Protein AF-A0A4D9DP56-F1 (afdb_monomer)

Radius of gyration: 24.92 Å; Cα contacts (8 Å, |Δi|>4): 202; chains: 1; bounding box: 70×42×60 Å

Mean predicted aligned error: 13.76 Å

Structure (mmCIF, N/CA/C/O backbone):
data_AF-A0A4D9DP56-F1
#
_entry.id   AF-A0A4D9DP56-F1
#
loop_
_atom_site.group_PDB
_atom_site.id
_atom_site.type_symbol
_atom_site.label_atom_id
_atom_site.label_alt_id
_atom_site.label_comp_id
_atom_site.label_asym_id
_atom_site.label_entity_id
_atom_site.label_seq_id
_atom_site.pdbx_PDB_ins_code
_atom_site.Cartn_x
_atom_site.Cartn_y
_atom_site.Cartn_z
_atom_site.occupancy
_atom_site.B_iso_or_equiv
_atom_site.auth_seq_id
_atom_site.auth_comp_id
_atom_site.auth_asym_id
_atom_site.auth_atom_id
_atom_site.pdbx_PDB_model_num
ATOM 1 N N . MET A 1 1 ? -7.444 -17.600 -27.045 1.00 32.16 1 MET A N 1
ATOM 2 C CA . MET A 1 1 ? -5.973 -17.466 -27.090 1.00 32.16 1 MET A CA 1
ATOM 3 C C . MET A 1 1 ? -5.446 -17.869 -25.724 1.00 32.16 1 MET A C 1
ATOM 5 O O . MET A 1 1 ? -5.922 -17.318 -24.741 1.00 32.16 1 MET A O 1
ATOM 9 N N . ARG A 1 2 ? -4.600 -18.904 -25.646 1.00 26.58 2 ARG A N 1
ATOM 10 C CA . ARG A 1 2 ? -3.970 -19.336 -24.387 1.00 26.58 2 ARG A CA 1
ATOM 11 C C . ARG A 1 2 ? -2.823 -18.377 -24.080 1.00 26.58 2 ARG A C 1
ATOM 13 O O . ARG A 1 2 ? -2.014 -18.124 -24.963 1.00 26.58 2 ARG A O 1
ATOM 20 N N . CYS A 1 3 ? -2.784 -17.844 -22.864 1.00 29.95 3 CYS A N 1
ATOM 21 C CA . CYS A 1 3 ? -1.573 -17.244 -22.319 1.00 29.95 3 CYS A CA 1
ATOM 22 C C . CYS A 1 3 ? -0.578 -18.374 -22.064 1.00 29.95 3 CYS A C 1
ATOM 24 O O . CYS A 1 3 ? -0.799 -19.188 -21.167 1.00 29.95 3 CYS A O 1
ATOM 26 N N . ASP A 1 4 ? 0.480 -18.432 -22.865 1.00 33.50 4 ASP A N 1
ATOM 27 C CA . ASP A 1 4 ? 1.635 -19.261 -22.553 1.00 33.50 4 ASP A CA 1
ATOM 28 C C . ASP A 1 4 ? 2.347 -18.676 -21.330 1.00 33.50 4 ASP A C 1
ATOM 30 O O . ASP A 1 4 ? 2.541 -17.465 -21.203 1.00 33.50 4 ASP A O 1
ATOM 34 N N . GLN A 1 5 ? 2.680 -19.559 -20.394 1.00 39.75 5 GLN A N 1
ATOM 35 C CA . GLN A 1 5 ? 3.428 -19.252 -19.186 1.00 39.75 5 GLN A CA 1
ATOM 36 C C . GLN A 1 5 ? 4.830 -18.773 -19.585 1.00 39.75 5 GLN A C 1
ATOM 38 O O . GLN A 1 5 ? 5.661 -19.568 -20.017 1.00 39.75 5 GLN A O 1
ATOM 43 N N . THR A 1 6 ? 5.118 -17.479 -19.450 1.00 35.34 6 THR A N 1
ATOM 44 C CA . THR A 1 6 ? 6.485 -16.966 -19.588 1.00 35.34 6 THR A CA 1
ATOM 45 C C . THR A 1 6 ? 7.279 -17.340 -18.341 1.00 35.34 6 THR A C 1
ATOM 47 O O . THR A 1 6 ? 7.288 -16.607 -17.353 1.00 35.34 6 THR A O 1
ATOM 50 N N . SER A 1 7 ? 7.912 -18.511 -18.378 1.00 38.69 7 SER A N 1
ATOM 51 C CA . SER A 1 7 ? 8.983 -18.869 -17.448 1.00 38.69 7 SER A CA 1
ATOM 52 C C . SER A 1 7 ? 10.196 -17.969 -17.716 1.00 38.69 7 SER A C 1
ATOM 54 O O . SER A 1 7 ? 10.466 -17.625 -18.869 1.00 38.69 7 SER A O 1
ATOM 56 N N . ALA A 1 8 ? 10.909 -17.545 -16.670 1.00 39.25 8 ALA A N 1
ATOM 57 C CA . ALA A 1 8 ? 12.122 -16.743 -16.827 1.00 39.25 8 ALA A CA 1
ATOM 58 C C . ALA A 1 8 ? 13.164 -17.540 -17.627 1.00 39.25 8 ALA A C 1
ATOM 60 O O . ALA A 1 8 ? 13.470 -18.677 -17.267 1.00 39.25 8 ALA A O 1
ATOM 61 N N . LYS A 1 9 ? 13.680 -16.960 -18.719 1.00 55.88 9 LYS A N 1
ATOM 62 C CA . LYS A 1 9 ? 14.587 -17.676 -19.621 1.00 55.88 9 LYS A CA 1
ATOM 63 C C . LYS A 1 9 ? 15.935 -17.951 -18.960 1.00 55.88 9 LYS A C 1
ATOM 65 O O . LYS A 1 9 ? 16.529 -17.069 -18.340 1.00 55.88 9 LYS A O 1
ATOM 70 N N . THR A 1 10 ? 16.422 -19.176 -19.110 1.00 57.47 10 THR A N 1
ATOM 71 C CA . THR A 1 10 ? 17.675 -19.651 -18.506 1.00 57.47 10 THR A CA 1
ATOM 72 C C . THR A 1 10 ? 18.850 -19.449 -19.468 1.00 57.47 10 THR A C 1
ATOM 74 O O . THR A 1 10 ? 18.667 -19.445 -20.680 1.00 57.47 10 THR A O 1
ATOM 77 N N . ALA A 1 11 ? 20.092 -19.371 -18.972 1.00 55.12 11 ALA A N 1
ATOM 78 C CA . ALA A 1 11 ? 21.274 -19.170 -19.826 1.00 55.12 11 ALA A CA 1
ATOM 79 C C . ALA A 1 11 ? 21.480 -20.222 -20.930 1.00 55.12 11 ALA A C 1
ATOM 81 O O . ALA A 1 11 ? 22.086 -19.924 -21.956 1.00 55.12 11 ALA A O 1
ATOM 82 N N . ALA A 1 12 ? 20.931 -21.423 -20.748 1.00 59.59 12 ALA A N 1
ATOM 83 C CA . ALA A 1 12 ? 20.922 -22.474 -21.759 1.00 59.59 12 ALA A CA 1
ATOM 84 C C . ALA A 1 12 ? 19.971 -22.188 -22.941 1.00 59.59 12 ALA A C 1
ATOM 86 O O . ALA A 1 12 ? 20.196 -22.681 -24.043 1.00 59.59 12 ALA A O 1
ATOM 87 N N . GLU A 1 13 ? 18.924 -21.388 -22.736 1.00 59.66 13 GLU A N 1
ATOM 88 C CA . GLU A 1 13 ? 17.901 -21.085 -23.746 1.00 59.66 13 GLU A CA 1
ATOM 89 C C . GLU A 1 13 ? 18.338 -19.948 -24.683 1.00 59.66 13 GLU A C 1
ATOM 91 O O . GLU A 1 13 ? 17.916 -19.898 -25.836 1.00 59.66 13 GLU A O 1
ATOM 96 N N . ASP A 1 14 ? 19.262 -19.092 -24.236 1.00 57.81 14 ASP A N 1
ATOM 97 C CA . ASP A 1 14 ? 19.808 -17.986 -25.036 1.00 57.81 14 ASP A CA 1
ATOM 98 C C . ASP A 1 14 ? 20.952 -18.411 -25.971 1.00 57.81 14 ASP A C 1
ATOM 100 O O . ASP A 1 14 ? 21.372 -17.637 -26.830 1.00 57.81 14 ASP A O 1
ATOM 104 N N . ALA A 1 15 ? 21.414 -19.665 -25.884 1.00 61.16 15 ALA A N 1
ATOM 105 C CA . ALA A 1 15 ? 22.421 -20.233 -26.788 1.00 61.16 15 ALA A CA 1
ATOM 106 C C . ALA A 1 15 ? 21.980 -20.232 -28.268 1.00 61.16 15 ALA A C 1
ATOM 108 O O . ALA A 1 15 ? 22.813 -20.296 -29.169 1.00 61.16 15 ALA A O 1
ATOM 109 N N . GLN A 1 16 ? 20.671 -20.143 -28.520 1.00 63.97 16 GLN A N 1
ATOM 110 C CA . GLN A 1 16 ? 20.072 -20.109 -29.859 1.00 63.97 16 GLN A CA 1
ATOM 111 C C . GLN A 1 16 ? 20.055 -18.692 -30.468 1.00 63.97 16 GLN A C 1
ATOM 113 O O . GLN A 1 16 ? 19.762 -18.535 -31.653 1.00 63.97 16 GLN A O 1
ATOM 118 N N . HIS A 1 17 ? 20.393 -17.659 -29.685 1.00 70.50 17 HIS A N 1
ATOM 119 C CA . HIS A 1 17 ? 20.369 -16.256 -30.094 1.00 70.50 17 HIS A CA 1
ATOM 120 C C . HIS A 1 17 ? 21.721 -15.574 -29.802 1.00 70.50 17 HIS A C 1
ATOM 122 O O . HIS A 1 17 ? 21.940 -15.083 -28.694 1.00 70.50 17 HIS A O 1
ATOM 128 N N . PRO A 1 18 ? 22.623 -15.479 -30.800 1.00 75.88 18 PRO A N 1
ATOM 129 C CA . PRO A 1 18 ? 23.986 -14.966 -30.617 1.00 75.88 18 PRO A CA 1
ATOM 130 C C . PRO A 1 18 ? 24.060 -13.559 -30.007 1.00 75.88 18 PRO A C 1
ATOM 132 O O . PRO A 1 18 ? 24.936 -13.293 -29.189 1.00 75.88 18 PRO A O 1
ATOM 135 N N . LEU A 1 19 ? 23.110 -12.682 -30.355 1.00 75.62 19 LEU A N 1
ATOM 136 C CA . LEU A 1 19 ? 23.022 -11.322 -29.811 1.00 75.62 19 LEU A CA 1
ATOM 137 C C . LEU A 1 19 ? 22.693 -11.310 -28.310 1.00 75.62 19 LEU A C 1
ATOM 139 O O . LEU A 1 19 ? 23.291 -10.540 -27.567 1.00 75.62 19 LEU A O 1
ATOM 143 N N . LEU A 1 20 ? 21.798 -12.192 -27.846 1.00 71.88 20 LEU A N 1
ATOM 144 C CA . LEU A 1 20 ? 21.437 -12.288 -26.424 1.00 71.88 20 LEU A CA 1
ATOM 145 C C . LEU A 1 20 ? 22.592 -12.853 -25.591 1.00 71.88 20 LEU A C 1
ATOM 147 O O . LEU A 1 20 ? 22.819 -12.419 -24.461 1.00 71.88 20 LEU A O 1
ATOM 151 N N . LEU A 1 21 ? 23.345 -13.799 -26.159 1.00 75.69 21 LEU A N 1
ATOM 152 C CA . LEU A 1 21 ? 24.534 -14.348 -25.518 1.00 75.69 21 LEU A CA 1
ATOM 153 C C . LEU A 1 21 ? 25.626 -13.281 -25.370 1.00 75.69 21 LEU A C 1
ATOM 155 O O . LEU A 1 21 ? 26.197 -13.152 -24.288 1.00 75.69 21 LEU A O 1
ATOM 159 N N . GLN A 1 22 ? 25.880 -12.505 -26.428 1.00 78.44 22 GLN A N 1
ATOM 160 C CA . GLN A 1 22 ? 26.847 -11.408 -26.401 1.00 78.44 22 GLN A CA 1
ATOM 161 C C . GLN A 1 22 ? 26.432 -10.328 -25.393 1.00 78.44 22 GLN A C 1
ATOM 163 O O . GLN A 1 22 ? 27.226 -9.980 -24.523 1.00 78.44 22 GLN A O 1
ATOM 168 N N . HIS A 1 23 ? 25.176 -9.877 -25.440 1.00 76.31 23 HIS A N 1
ATOM 169 C CA . HIS A 1 23 ? 24.640 -8.904 -24.489 1.00 76.31 23 HIS A CA 1
ATOM 170 C C . HIS A 1 23 ? 24.808 -9.375 -23.038 1.00 76.31 23 HIS A C 1
ATOM 172 O O . HIS A 1 23 ? 25.292 -8.631 -22.190 1.00 76.31 23 HIS A O 1
ATOM 178 N N . ARG A 1 24 ? 24.486 -10.642 -22.735 1.00 75.88 24 ARG A N 1
ATOM 179 C CA . ARG A 1 24 ? 24.665 -11.184 -21.381 1.00 75.88 24 ARG A CA 1
ATOM 180 C C . ARG A 1 24 ? 26.136 -11.279 -20.974 1.00 75.88 24 ARG A C 1
ATOM 182 O O . ARG A 1 24 ? 26.451 -11.067 -19.807 1.00 75.88 24 ARG A O 1
ATOM 189 N N . GLN A 1 25 ? 27.041 -11.623 -21.890 1.00 80.88 25 GLN A N 1
ATOM 190 C CA . GLN A 1 25 ? 28.478 -11.641 -21.592 1.00 80.88 25 GLN A CA 1
ATOM 191 C C . GLN A 1 25 ? 28.990 -10.238 -21.256 1.00 80.88 25 GLN A C 1
ATOM 193 O O . GLN A 1 25 ? 29.742 -10.081 -20.294 1.00 80.88 25 GLN A O 1
ATOM 198 N N . GLU A 1 26 ? 28.548 -9.229 -22.005 1.00 81.50 26 GLU A N 1
ATOM 199 C CA . GLU A 1 26 ? 28.857 -7.822 -21.752 1.00 81.50 26 GLU A CA 1
ATOM 200 C C . GLU A 1 26 ? 28.258 -7.348 -20.417 1.00 81.50 26 GLU A C 1
ATOM 202 O O . GLU A 1 26 ? 28.975 -6.765 -19.608 1.00 81.50 26 GLU A O 1
ATOM 207 N N . GLU A 1 27 ? 27.002 -7.691 -20.120 1.00 77.75 27 GLU A N 1
ATOM 208 C CA . GLU A 1 27 ? 26.322 -7.389 -18.851 1.00 77.75 27 GLU A CA 1
ATOM 209 C C . GLU A 1 27 ? 27.028 -8.037 -17.647 1.00 77.75 27 GLU A C 1
ATOM 211 O O . GLU A 1 27 ? 27.269 -7.386 -16.630 1.00 77.75 27 GLU A O 1
ATOM 216 N N . VAL A 1 28 ? 27.394 -9.321 -17.748 1.00 79.31 28 VAL A N 1
ATOM 217 C CA . VAL A 1 28 ? 28.118 -10.043 -16.688 1.00 79.31 28 VAL A CA 1
ATOM 218 C C . VAL A 1 28 ? 29.495 -9.433 -16.473 1.00 79.31 28 VAL A C 1
ATOM 220 O O . VAL A 1 28 ? 29.899 -9.250 -15.325 1.00 79.31 28 VAL A O 1
ATOM 223 N N . LYS A 1 29 ? 30.205 -9.087 -17.550 1.00 81.38 29 LYS A N 1
ATOM 224 C CA . LYS A 1 29 ? 31.514 -8.441 -17.459 1.00 81.38 29 LYS A CA 1
ATOM 225 C C . LYS A 1 29 ? 31.404 -7.057 -16.815 1.00 81.38 29 LYS A C 1
ATOM 227 O O . LYS A 1 29 ? 32.134 -6.780 -15.869 1.00 81.38 29 LYS A O 1
ATOM 232 N N . ALA A 1 30 ? 30.445 -6.239 -17.245 1.00 78.31 30 ALA A N 1
ATOM 233 C CA . ALA A 1 30 ? 30.177 -4.931 -16.654 1.00 78.31 30 ALA A CA 1
ATOM 234 C C . ALA A 1 30 ? 29.830 -5.044 -15.158 1.00 78.31 30 ALA A C 1
ATOM 236 O O . ALA A 1 30 ? 30.365 -4.297 -14.341 1.00 78.31 30 ALA A O 1
ATOM 237 N N . ARG A 1 31 ? 29.014 -6.034 -14.764 1.00 72.06 31 ARG A N 1
ATOM 238 C CA . ARG A 1 31 ? 28.715 -6.315 -13.348 1.00 72.06 31 ARG A CA 1
ATOM 239 C C . ARG A 1 31 ? 29.942 -6.773 -12.565 1.00 72.06 31 ARG A C 1
ATOM 241 O O . ARG A 1 31 ? 30.108 -6.360 -11.427 1.00 72.06 31 ARG A O 1
ATOM 248 N N . GLN A 1 32 ? 30.808 -7.604 -13.136 1.00 72.81 32 GLN A N 1
ATOM 249 C CA . GLN A 1 32 ? 32.050 -8.024 -12.473 1.00 72.81 32 GLN A CA 1
ATOM 250 C C . GLN A 1 32 ? 33.030 -6.858 -12.283 1.00 72.81 32 GLN A C 1
ATOM 252 O O . GLN A 1 32 ? 33.753 -6.818 -11.289 1.00 72.81 32 GLN A O 1
ATOM 257 N N . GLU A 1 33 ? 33.047 -5.905 -13.215 1.00 75.00 33 GLU A N 1
ATOM 258 C CA . GLU A 1 33 ? 33.865 -4.695 -13.123 1.00 75.00 33 GLU A CA 1
ATOM 259 C C . GLU A 1 33 ? 33.310 -3.687 -12.106 1.00 75.00 33 GLU A C 1
ATOM 261 O O . G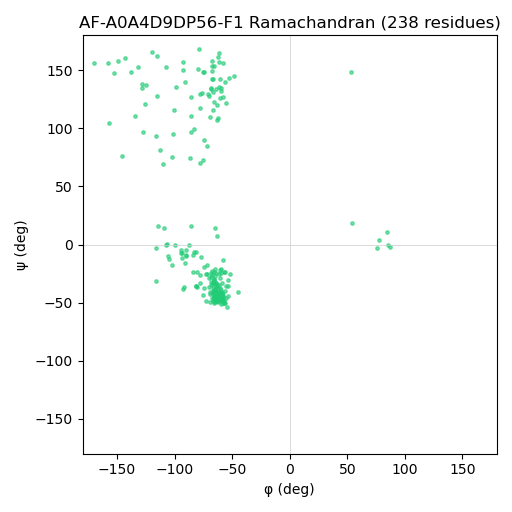LU A 1 33 ? 34.103 -3.064 -11.393 1.00 75.00 33 GLU A O 1
ATOM 266 N N . ALA A 1 34 ? 31.979 -3.566 -12.021 1.00 68.44 34 ALA A N 1
ATOM 267 C CA . ALA A 1 34 ? 31.270 -2.694 -11.084 1.00 68.44 34 ALA A CA 1
ATOM 268 C C . ALA A 1 34 ? 31.262 -3.241 -9.643 1.00 68.44 34 ALA A C 1
ATOM 270 O O . ALA A 1 34 ? 31.520 -2.502 -8.697 1.00 68.44 34 ALA A O 1
ATOM 271 N N . TYR A 1 35 ? 31.024 -4.545 -9.467 1.00 69.44 35 TYR A N 1
ATOM 272 C CA . TYR A 1 35 ? 30.972 -5.225 -8.170 1.00 69.44 35 TYR A CA 1
ATOM 273 C C . TYR A 1 35 ? 32.266 -6.006 -7.922 1.00 69.44 35 TYR A C 1
ATOM 275 O O . TYR A 1 35 ? 32.318 -7.236 -8.030 1.00 69.44 35 TYR A O 1
ATOM 283 N N . ARG A 1 36 ? 33.340 -5.284 -7.589 1.00 77.56 36 ARG A N 1
ATOM 284 C CA . ARG A 1 36 ? 34.603 -5.904 -7.165 1.00 77.56 36 ARG A CA 1
ATOM 285 C C . ARG A 1 36 ? 34.482 -6.422 -5.739 1.00 77.56 36 ARG A C 1
ATOM 287 O O . ARG A 1 36 ? 33.776 -5.847 -4.918 1.00 77.56 36 ARG A O 1
ATOM 294 N N . TRP A 1 37 ? 35.194 -7.504 -5.442 1.00 77.62 37 TRP A N 1
ATOM 295 C CA . TRP A 1 37 ? 35.194 -8.132 -4.124 1.00 77.62 37 TRP A CA 1
ATOM 296 C C . TRP A 1 37 ? 36.582 -8.039 -3.500 1.00 77.62 37 TRP A C 1
ATOM 298 O O . TRP A 1 37 ? 37.555 -8.477 -4.116 1.00 77.62 37 TRP A O 1
ATOM 308 N N . LYS A 1 38 ? 36.667 -7.537 -2.267 1.00 81.50 38 LYS A N 1
ATOM 309 C CA . LYS A 1 38 ? 37.874 -7.584 -1.438 1.00 81.50 38 LYS A CA 1
ATOM 310 C C . LYS A 1 38 ? 37.711 -8.581 -0.304 1.00 81.50 38 LYS A C 1
ATOM 312 O O . LYS A 1 38 ? 36.607 -8.875 0.155 1.00 81.50 38 LYS A O 1
ATOM 317 N N . GLU A 1 39 ? 38.828 -9.120 0.152 1.00 78.12 39 GLU A N 1
ATOM 318 C CA . GLU A 1 39 ? 38.844 -9.924 1.365 1.00 78.12 39 GLU A CA 1
ATOM 319 C C . GLU A 1 39 ? 38.801 -8.977 2.567 1.00 78.12 39 GLU A C 1
ATOM 321 O O . GLU A 1 39 ? 39.680 -8.133 2.727 1.00 78.12 39 GLU A O 1
ATOM 326 N N . TYR A 1 40 ? 37.738 -9.067 3.370 1.00 72.56 40 TYR A N 1
ATOM 327 C CA . TYR A 1 40 ? 37.553 -8.188 4.526 1.00 72.56 40 TYR A CA 1
ATOM 328 C C . TYR A 1 40 ? 38.632 -8.435 5.590 1.00 72.56 40 TYR A C 1
ATOM 330 O O . TYR A 1 40 ? 39.255 -7.503 6.091 1.00 72.56 40 TYR A O 1
ATOM 338 N N . ALA A 1 41 ? 38.857 -9.711 5.909 1.00 79.31 41 ALA A N 1
ATOM 339 C CA . ALA A 1 41 ? 39.903 -10.202 6.794 1.00 79.31 41 ALA A CA 1
ATOM 340 C C . ALA A 1 41 ? 40.181 -11.684 6.470 1.00 79.31 41 ALA A C 1
ATOM 342 O O . ALA A 1 41 ? 39.278 -12.359 5.966 1.00 79.31 41 ALA A O 1
ATOM 343 N N . PRO A 1 42 ? 41.377 -12.222 6.779 1.00 85.38 42 PRO A N 1
ATOM 344 C CA . PRO A 1 42 ? 41.702 -13.620 6.504 1.00 85.38 42 PRO A CA 1
ATOM 345 C C . PRO A 1 42 ? 40.676 -14.576 7.128 1.00 85.38 42 PRO A C 1
ATOM 347 O O . PRO A 1 42 ? 40.450 -14.551 8.339 1.00 85.38 42 PRO A O 1
ATOM 350 N N . GLY A 1 43 ? 40.043 -15.409 6.299 1.00 82.81 43 GLY A N 1
ATOM 351 C CA . GLY A 1 43 ? 39.021 -16.374 6.729 1.00 82.81 43 GLY A CA 1
ATOM 352 C C . GLY A 1 43 ? 37.592 -15.823 6.834 1.00 82.81 43 GLY A C 1
ATOM 353 O O . GLY A 1 43 ? 36.678 -16.589 7.141 1.00 82.81 43 GLY A O 1
ATOM 354 N N . TRP A 1 44 ? 37.371 -14.536 6.551 1.00 73.81 44 TRP A N 1
ATOM 355 C CA . TRP A 1 44 ? 36.033 -13.948 6.451 1.00 73.81 44 TRP A CA 1
ATOM 356 C C . TRP A 1 44 ? 35.512 -13.977 5.006 1.00 73.81 44 TRP A C 1
ATOM 358 O O . TRP A 1 44 ? 36.303 -13.892 4.063 1.00 73.81 44 TRP A O 1
ATOM 368 N N . PRO A 1 45 ? 34.183 -14.070 4.796 1.00 76.56 45 PRO A N 1
ATOM 369 C CA . PRO A 1 45 ? 33.592 -13.937 3.469 1.00 76.56 45 PRO A CA 1
ATOM 370 C C . PRO A 1 45 ? 34.039 -12.644 2.773 1.00 76.56 45 PRO A C 1
ATOM 372 O O . PRO A 1 45 ? 34.185 -11.598 3.410 1.00 76.56 45 PRO A O 1
ATOM 375 N N . ARG A 1 46 ? 34.246 -12.712 1.453 1.00 76.00 46 ARG A N 1
ATOM 376 C CA . ARG A 1 46 ? 34.596 -11.537 0.643 1.00 76.00 46 ARG A CA 1
ATOM 377 C C . ARG A 1 46 ? 33.477 -10.492 0.723 1.00 76.00 46 ARG A C 1
ATOM 379 O O . ARG A 1 46 ? 32.302 -10.853 0.717 1.00 76.00 46 ARG A O 1
ATOM 386 N N . CYS A 1 47 ? 33.836 -9.213 0.765 1.00 71.75 47 CYS A N 1
ATOM 387 C CA . CYS A 1 47 ? 32.902 -8.087 0.783 1.00 71.75 47 CYS A CA 1
ATOM 388 C C . CYS A 1 47 ? 33.113 -7.172 -0.430 1.00 71.75 47 CYS A C 1
ATOM 390 O O . CYS A 1 47 ? 34.116 -7.296 -1.132 1.00 71.75 47 CYS A O 1
ATOM 392 N N . LEU A 1 48 ? 32.160 -6.275 -0.699 1.00 74.12 48 LEU A N 1
ATOM 393 C CA . LEU A 1 48 ? 32.270 -5.322 -1.805 1.00 74.12 48 LEU A CA 1
ATOM 394 C C . LEU A 1 48 ? 33.511 -4.429 -1.628 1.00 74.12 48 LEU A C 1
ATOM 396 O O . LEU A 1 48 ? 33.744 -3.855 -0.560 1.00 74.12 48 LEU A O 1
ATOM 400 N N . ASP A 1 49 ? 34.300 -4.292 -2.688 1.00 77.06 49 ASP A N 1
ATOM 401 C CA . ASP A 1 49 ? 35.462 -3.413 -2.738 1.00 77.06 49 ASP A CA 1
ATOM 402 C C . ASP A 1 49 ? 35.057 -2.001 -3.158 1.00 77.06 49 ASP A C 1
ATOM 404 O O . ASP A 1 49 ? 35.263 -1.575 -4.291 1.00 77.06 49 ASP A O 1
ATOM 408 N N . VAL A 1 50 ? 34.436 -1.293 -2.218 1.00 71.69 50 VAL A N 1
ATOM 409 C CA . VAL A 1 50 ? 34.044 0.109 -2.377 1.00 71.69 50 VAL A CA 1
ATOM 410 C C . VAL A 1 50 ? 34.660 0.910 -1.223 1.00 71.69 50 VAL A C 1
ATOM 412 O O . VAL A 1 50 ? 34.695 0.404 -0.090 1.00 71.69 50 VAL A O 1
ATOM 415 N N . PRO A 1 51 ? 35.216 2.110 -1.473 1.00 67.31 51 PRO A N 1
ATOM 416 C CA . PRO A 1 51 ? 35.870 2.912 -0.439 1.00 67.31 51 PRO A CA 1
ATOM 417 C C . PRO A 1 51 ? 34.880 3.705 0.429 1.00 67.31 51 PRO A C 1
ATOM 419 O O . PRO A 1 51 ? 35.211 4.030 1.568 1.00 67.31 51 PRO A O 1
ATOM 422 N N . SER A 1 52 ? 33.672 3.998 -0.064 1.00 68.69 52 SER A N 1
ATOM 423 C CA . SER A 1 52 ? 32.647 4.754 0.667 1.00 68.69 52 SER A CA 1
ATOM 424 C C . SER A 1 52 ? 31.228 4.331 0.276 1.00 68.69 52 SER A C 1
ATOM 426 O O . SER A 1 52 ? 31.007 3.807 -0.815 1.00 68.69 52 SER A O 1
ATOM 428 N N . LEU A 1 53 ? 30.247 4.581 1.153 1.00 60.16 53 LEU A N 1
ATOM 429 C CA . LEU A 1 53 ? 28.843 4.292 0.839 1.00 60.16 53 LEU A CA 1
ATOM 430 C C . LEU A 1 53 ? 28.290 5.151 -0.318 1.00 60.16 53 LEU A C 1
ATOM 432 O O . LEU A 1 53 ? 27.341 4.743 -0.993 1.00 60.16 53 LEU A O 1
ATOM 436 N N . ASP A 1 54 ? 28.930 6.292 -0.585 1.00 59.91 54 ASP A N 1
ATOM 437 C CA . ASP A 1 54 ? 28.589 7.234 -1.653 1.00 59.91 54 ASP A CA 1
ATOM 438 C C . ASP A 1 54 ? 29.051 6.776 -3.043 1.00 59.91 54 ASP A C 1
ATOM 440 O O . ASP A 1 54 ? 28.632 7.348 -4.048 1.00 59.91 54 ASP A O 1
ATOM 444 N N . GLU A 1 55 ? 29.872 5.730 -3.136 1.00 64.12 55 GLU A N 1
ATOM 445 C CA . GLU A 1 55 ? 30.332 5.153 -4.408 1.00 64.12 55 GLU A CA 1
ATOM 446 C C . GLU A 1 55 ? 29.561 3.892 -4.814 1.00 64.12 55 GLU A C 1
ATOM 448 O O . GLU A 1 55 ? 29.803 3.346 -5.888 1.00 64.12 55 GLU A O 1
ATOM 453 N N . LEU A 1 56 ? 28.591 3.449 -4.005 1.00 66.50 56 LEU A N 1
ATOM 454 C CA . LEU A 1 56 ? 27.736 2.328 -4.382 1.00 66.50 56 LEU A CA 1
ATOM 455 C C . LEU A 1 56 ? 26.845 2.671 -5.587 1.00 66.50 56 LEU A C 1
ATOM 457 O O . LEU A 1 56 ? 26.492 3.834 -5.824 1.00 66.50 56 LEU A O 1
ATOM 461 N N . ASP A 1 57 ? 26.469 1.633 -6.331 1.00 63.44 57 ASP A N 1
ATOM 462 C CA . ASP A 1 57 ? 25.519 1.735 -7.433 1.00 63.44 57 ASP A CA 1
ATOM 463 C C . ASP A 1 57 ? 24.165 2.302 -6.956 1.00 63.44 57 ASP A C 1
ATOM 465 O O . ASP A 1 57 ? 23.809 2.227 -5.772 1.00 63.44 57 ASP A O 1
ATOM 469 N N . ALA A 1 58 ? 23.401 2.895 -7.878 1.00 61.88 58 ALA A N 1
ATOM 470 C CA . ALA A 1 58 ? 22.110 3.510 -7.583 1.00 61.88 58 ALA A CA 1
ATOM 471 C C . ALA A 1 58 ? 21.151 2.548 -6.858 1.00 61.88 58 ALA A C 1
ATOM 473 O O . ALA A 1 58 ? 20.440 2.975 -5.945 1.00 61.88 58 ALA A O 1
ATOM 474 N N . ASN A 1 59 ? 21.180 1.254 -7.192 1.00 61.97 59 ASN A N 1
ATOM 475 C CA . ASN A 1 59 ? 20.317 0.252 -6.570 1.00 61.97 59 ASN A CA 1
ATOM 476 C C . ASN A 1 59 ? 20.659 -0.002 -5.087 1.00 61.97 59 ASN A C 1
ATOM 478 O O . ASN A 1 59 ? 19.772 -0.192 -4.253 1.00 61.97 59 ASN A O 1
ATOM 482 N N . ASP A 1 60 ? 21.938 0.071 -4.721 1.00 64.56 60 ASP A N 1
ATOM 483 C CA . ASP A 1 60 ? 22.377 -0.120 -3.337 1.00 64.56 60 ASP A CA 1
ATOM 484 C C . ASP A 1 60 ? 22.209 1.163 -2.499 1.00 64.56 60 ASP A C 1
ATOM 486 O O . ASP A 1 60 ? 21.821 1.113 -1.326 1.00 64.56 60 ASP A O 1
ATOM 490 N N . LYS A 1 61 ? 22.423 2.341 -3.101 1.00 60.97 61 LYS A N 1
ATOM 491 C CA . LYS A 1 61 ? 22.108 3.652 -2.492 1.00 60.97 61 LYS A CA 1
ATOM 492 C C . LYS A 1 61 ? 20.620 3.841 -2.237 1.00 60.97 61 LYS A C 1
ATOM 494 O O . LYS A 1 61 ? 20.226 4.495 -1.267 1.00 60.97 61 LYS A O 1
ATOM 499 N N . TYR A 1 62 ? 19.787 3.266 -3.093 1.00 60.62 62 TYR A N 1
ATOM 500 C CA . TYR A 1 62 ? 18.343 3.284 -2.940 1.00 60.62 62 TYR A CA 1
ATOM 501 C C . TYR A 1 62 ? 17.918 2.626 -1.617 1.00 60.62 62 TYR A C 1
ATOM 503 O O . TYR A 1 62 ? 17.147 3.220 -0.863 1.00 60.62 62 TYR A O 1
ATOM 511 N N . SER A 1 63 ? 18.513 1.484 -1.253 1.00 60.00 63 SER A N 1
ATOM 512 C CA . SER A 1 63 ? 18.289 0.825 0.047 1.00 60.00 63 SER A CA 1
ATOM 513 C C . SER A 1 63 ? 18.663 1.715 1.246 1.00 60.00 63 SER A C 1
ATOM 515 O O . SER A 1 63 ? 17.919 1.822 2.227 1.00 60.00 63 SER A O 1
ATOM 517 N N . GLN A 1 64 ? 19.784 2.436 1.153 1.00 62.31 64 GLN A N 1
ATOM 518 C CA . GLN A 1 64 ? 20.242 3.344 2.213 1.00 62.31 64 GLN A CA 1
ATOM 519 C C . GLN A 1 64 ? 19.339 4.575 2.359 1.00 62.31 64 GLN A C 1
ATOM 521 O O . GLN A 1 64 ? 18.983 4.977 3.472 1.00 62.31 64 GLN A O 1
ATOM 526 N N . THR A 1 65 ? 18.935 5.149 1.225 1.00 63.88 65 THR A N 1
ATOM 527 C CA . THR A 1 65 ? 18.037 6.306 1.165 1.00 63.88 65 THR A CA 1
ATOM 528 C C . THR A 1 65 ? 16.688 5.952 1.779 1.00 63.88 65 THR A C 1
ATOM 530 O O . THR A 1 65 ? 16.203 6.675 2.650 1.00 63.88 65 THR A O 1
ATOM 533 N N . LYS A 1 66 ? 16.126 4.788 1.425 1.00 64.62 66 LYS A N 1
ATOM 534 C CA . LYS A 1 66 ? 14.906 4.263 2.051 1.00 64.62 66 LYS A CA 1
ATOM 535 C C . LYS A 1 66 ? 15.042 4.099 3.556 1.00 64.62 66 LYS A C 1
ATOM 537 O O . LYS A 1 66 ? 14.196 4.589 4.296 1.00 64.62 66 LYS A O 1
ATOM 542 N N . THR A 1 67 ? 16.116 3.455 4.012 1.00 66.00 67 THR A N 1
ATOM 543 C CA . THR A 1 67 ? 16.345 3.191 5.440 1.00 66.00 67 THR A CA 1
ATOM 544 C C . THR A 1 67 ? 16.434 4.492 6.240 1.00 66.00 67 THR A C 1
ATOM 546 O O . THR A 1 67 ? 15.814 4.633 7.297 1.00 66.00 67 THR A O 1
ATOM 549 N N . THR A 1 68 ? 17.152 5.483 5.712 1.00 65.06 68 THR A N 1
ATOM 550 C CA . THR A 1 68 ? 17.299 6.806 6.338 1.00 65.06 68 THR A C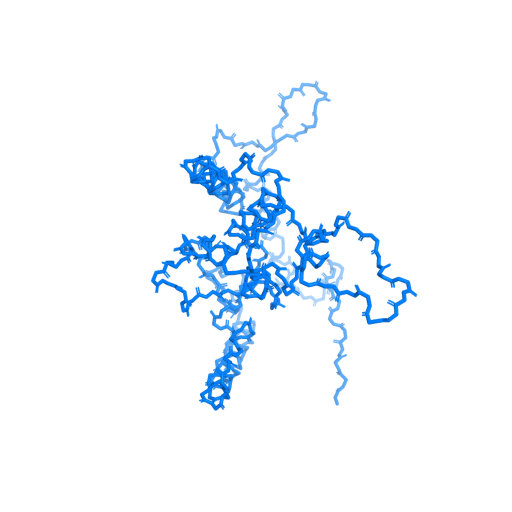A 1
ATOM 551 C C . THR A 1 68 ? 15.960 7.533 6.419 1.00 65.06 68 THR A C 1
ATOM 553 O O . THR A 1 68 ? 15.574 8.038 7.474 1.00 65.06 68 THR A O 1
ATOM 556 N N . ILE A 1 69 ? 15.216 7.537 5.315 1.00 68.62 69 ILE A N 1
ATOM 557 C CA . ILE A 1 69 ? 13.890 8.140 5.220 1.00 68.62 69 ILE A CA 1
ATOM 558 C C . ILE A 1 69 ? 12.905 7.467 6.192 1.00 68.62 69 ILE A C 1
ATOM 560 O O . ILE A 1 69 ? 12.204 8.162 6.930 1.00 68.62 69 ILE A O 1
ATOM 564 N N . PHE A 1 70 ? 12.872 6.134 6.240 1.00 68.25 70 PHE A N 1
ATOM 565 C CA . PHE A 1 70 ? 12.041 5.358 7.162 1.00 68.25 70 PHE A CA 1
ATOM 566 C C . PHE A 1 70 ? 12.362 5.690 8.628 1.00 68.25 70 PHE A C 1
ATOM 568 O O . PHE A 1 70 ? 11.456 5.918 9.436 1.00 68.25 70 PHE A O 1
ATOM 575 N N . THR A 1 71 ? 13.651 5.799 8.963 1.00 69.19 71 THR A N 1
ATOM 576 C CA . THR A 1 71 ? 14.121 6.110 10.322 1.00 69.19 71 THR A CA 1
ATOM 577 C C . THR A 1 71 ? 13.728 7.526 10.746 1.00 69.19 71 THR A C 1
ATOM 579 O O . THR A 1 71 ? 13.138 7.713 11.809 1.00 69.19 71 THR A O 1
ATOM 582 N N . LEU A 1 72 ? 13.976 8.532 9.899 1.00 71.31 72 LEU A N 1
ATOM 583 C CA . LEU A 1 72 ? 13.591 9.922 10.177 1.00 71.31 72 LEU A CA 1
ATOM 584 C C . LEU A 1 72 ? 12.075 10.072 10.369 1.00 71.31 72 LEU A C 1
ATOM 586 O O . LEU A 1 72 ? 11.625 10.799 11.257 1.00 71.31 72 LEU A O 1
ATOM 590 N N . ARG A 1 73 ? 11.276 9.360 9.565 1.00 68.94 73 ARG A N 1
ATOM 591 C CA . ARG A 1 73 ? 9.809 9.352 9.682 1.00 68.94 73 ARG A CA 1
ATOM 592 C C . ARG A 1 73 ? 9.341 8.699 10.973 1.00 68.94 73 ARG A C 1
ATOM 594 O O . ARG A 1 73 ? 8.449 9.241 11.626 1.00 68.94 73 ARG A O 1
ATOM 601 N N . SER A 1 74 ? 9.953 7.578 11.345 1.00 67.81 74 SER A N 1
ATOM 602 C CA . SER A 1 74 ? 9.677 6.895 12.610 1.00 67.81 74 SER A CA 1
ATOM 603 C C . SER A 1 74 ? 9.892 7.843 13.790 1.00 67.81 74 SER A C 1
ATOM 605 O O . SER A 1 74 ? 8.973 8.062 14.576 1.00 67.81 74 SER A O 1
ATOM 607 N N . ILE A 1 75 ? 11.048 8.517 13.829 1.00 71.94 75 ILE A N 1
ATOM 608 C CA . ILE A 1 75 ? 11.393 9.479 14.885 1.00 71.94 75 ILE A CA 1
ATOM 609 C C . ILE A 1 75 ? 10.393 10.642 14.934 1.00 71.94 75 ILE A C 1
ATOM 611 O O . ILE A 1 75 ? 9.896 10.977 16.008 1.00 71.94 75 ILE A O 1
ATOM 615 N N . LYS A 1 76 ? 10.061 11.250 13.785 1.00 72.38 76 LYS A N 1
ATOM 616 C CA . LYS A 1 76 ? 9.089 12.355 13.713 1.00 72.38 76 LYS A CA 1
ATOM 617 C C . LYS A 1 76 ? 7.720 11.936 14.252 1.00 72.38 76 LYS A C 1
ATOM 619 O O . LYS A 1 76 ? 7.132 12.649 15.063 1.00 72.38 76 LYS A O 1
ATOM 624 N N . THR A 1 77 ? 7.222 10.791 13.797 1.00 69.00 77 THR A N 1
ATOM 625 C CA . THR A 1 77 ? 5.884 10.307 14.152 1.00 69.00 77 THR A CA 1
ATOM 626 C C . THR A 1 77 ? 5.799 9.980 15.643 1.00 69.00 77 THR A C 1
ATOM 628 O O . THR A 1 77 ? 4.840 10.370 16.309 1.00 69.00 77 THR A O 1
ATOM 631 N N . GLU A 1 78 ? 6.837 9.351 16.199 1.00 68.81 78 GLU A N 1
ATOM 632 C CA . GLU A 1 78 ? 6.925 9.064 17.631 1.00 68.81 78 GLU A CA 1
ATOM 633 C C . GLU A 1 78 ? 6.977 10.351 18.476 1.00 68.81 78 GLU A C 1
ATOM 635 O O . GLU A 1 78 ? 6.282 10.460 19.489 1.00 68.81 78 GLU A O 1
ATOM 640 N N . LEU A 1 79 ? 7.742 11.361 18.044 1.00 68.38 79 LEU A N 1
ATOM 641 C CA . LEU A 1 79 ? 7.786 12.682 18.683 1.00 68.38 79 LEU A CA 1
ATOM 642 C C . LEU A 1 79 ? 6.411 13.358 18.702 1.00 68.38 79 LEU A C 1
ATOM 644 O O . LEU A 1 79 ? 5.992 13.870 19.740 1.00 68.38 79 LEU A O 1
ATOM 648 N N . GLU A 1 80 ? 5.682 13.332 17.586 1.00 70.19 80 GLU A N 1
ATOM 649 C CA . GLU A 1 80 ? 4.335 13.901 17.509 1.00 70.19 80 GLU A CA 1
ATOM 650 C C . GLU A 1 80 ? 3.336 13.182 18.426 1.00 70.19 80 GLU A C 1
ATOM 652 O O . GLU A 1 80 ? 2.514 13.842 19.070 1.00 70.19 80 GLU A O 1
ATOM 657 N N . LEU A 1 81 ? 3.407 11.849 18.513 1.00 69.19 81 LEU A N 1
ATOM 658 C CA . LEU A 1 81 ? 2.567 11.064 19.420 1.00 69.19 81 LEU A CA 1
ATOM 659 C C . LEU A 1 81 ? 2.879 11.344 20.893 1.00 69.19 81 LEU A C 1
ATOM 661 O O . LEU A 1 81 ? 1.953 11.459 21.703 1.00 69.19 81 LEU A O 1
ATOM 665 N N . LYS A 1 82 ? 4.164 11.480 21.245 1.00 69.94 82 LYS A N 1
ATOM 666 C CA . LYS A 1 82 ? 4.603 11.822 22.606 1.00 69.94 82 LYS A CA 1
ATOM 667 C C . LYS A 1 82 ? 4.174 13.232 23.004 1.00 69.94 82 LYS A C 1
ATOM 669 O O . LYS A 1 82 ? 3.609 13.400 24.080 1.00 69.94 82 LYS A O 1
ATOM 674 N N . LEU A 1 83 ? 4.357 14.226 22.129 1.00 68.12 83 LEU A N 1
ATOM 675 C CA . LEU A 1 83 ? 3.952 15.618 22.385 1.00 68.12 83 LEU A CA 1
ATOM 676 C C . LEU A 1 83 ? 2.442 15.772 22.623 1.00 68.12 83 LEU A C 1
ATOM 678 O O . LEU A 1 83 ? 2.023 16.670 23.348 1.00 68.12 83 LEU A O 1
ATOM 682 N N . LYS A 1 84 ? 1.621 14.898 22.034 1.00 67.50 84 LYS A N 1
ATOM 683 C CA . LYS A 1 84 ? 0.155 14.920 22.180 1.00 67.50 84 LYS A CA 1
ATOM 684 C C . LYS A 1 84 ? -0.364 14.078 23.347 1.00 67.50 84 LYS A C 1
ATOM 686 O O . LYS A 1 84 ? -1.565 14.074 23.596 1.00 67.50 84 LYS A O 1
ATOM 691 N N . GLY A 1 85 ? 0.509 13.354 24.046 1.00 71.00 85 GLY A N 1
ATOM 692 C CA . GLY A 1 85 ? 0.146 12.528 25.200 1.00 71.00 85 GLY A CA 1
ATOM 693 C C . GLY A 1 85 ? -0.561 11.210 24.868 1.00 71.00 85 GLY A C 1
ATOM 694 O O . GLY A 1 85 ? -0.784 10.414 25.774 1.00 71.00 85 GLY A O 1
ATOM 695 N N . PHE A 1 86 ? -0.859 10.920 23.596 1.00 70.50 86 PHE A N 1
ATOM 696 C CA . PHE A 1 86 ? -1.564 9.691 23.209 1.00 70.50 86 PHE A CA 1
ATOM 697 C C . PHE A 1 86 ? -0.720 8.421 23.383 1.00 70.50 86 PHE A C 1
ATOM 699 O O . PHE A 1 86 ? -1.271 7.362 23.676 1.00 70.50 86 PHE A O 1
ATOM 706 N N . SER A 1 87 ? 0.610 8.524 23.267 1.00 64.12 87 SER A N 1
ATOM 707 C CA . SER A 1 87 ? 1.530 7.386 23.446 1.00 64.12 87 SER A CA 1
ATOM 708 C C . SER A 1 87 ? 1.459 6.773 24.857 1.00 64.12 87 SER A C 1
ATOM 710 O O . SER A 1 87 ? 1.710 5.584 25.029 1.00 64.12 87 SER A O 1
ATOM 712 N N . LEU A 1 88 ? 1.051 7.555 25.865 1.00 72.19 88 LEU A N 1
ATOM 713 C CA . LEU A 1 88 ? 0.938 7.105 27.257 1.00 72.19 88 LEU A CA 1
ATOM 714 C C . LEU A 1 88 ? -0.480 6.625 27.628 1.00 72.19 88 LEU A C 1
ATOM 716 O O . LEU A 1 88 ? -0.694 6.134 28.737 1.00 72.19 88 LEU A O 1
ATOM 720 N N . CYS A 1 89 ? -1.461 6.754 26.730 1.00 76.75 89 CYS A N 1
ATOM 721 C CA . CYS A 1 89 ? -2.855 6.412 27.008 1.00 76.75 89 CYS A CA 1
ATOM 722 C C . CYS A 1 89 ? -3.130 4.921 26.752 1.00 76.75 89 CYS A C 1
ATOM 724 O O . CYS A 1 89 ? -3.439 4.517 25.635 1.00 76.75 89 CYS A O 1
ATOM 726 N N . THR A 1 90 ? -3.087 4.098 27.799 1.00 80.50 90 THR A N 1
ATOM 727 C CA . THR A 1 90 ? -3.395 2.652 27.725 1.00 80.50 90 THR A CA 1
ATOM 728 C C . THR A 1 90 ? -4.885 2.318 27.895 1.00 80.50 90 THR A C 1
ATOM 730 O O . THR A 1 90 ? -5.275 1.151 27.856 1.00 80.50 90 THR A O 1
ATOM 733 N N . GLY A 1 91 ? -5.733 3.332 28.097 1.00 83.44 91 GLY A N 1
ATOM 734 C CA . GLY A 1 91 ? -7.166 3.174 28.349 1.00 83.44 91 GLY A CA 1
ATOM 735 C C . GLY A 1 91 ? -8.017 2.907 27.102 1.00 83.44 91 GLY A C 1
ATOM 736 O O . GLY A 1 91 ? -7.574 3.071 25.962 1.00 83.44 91 GLY A O 1
ATOM 737 N N . SER A 1 92 ? -9.273 2.516 27.3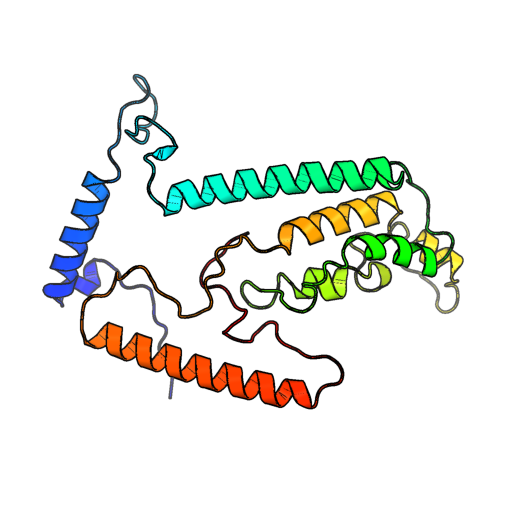43 1.00 87.06 92 SER A N 1
ATOM 738 C CA . SER A 1 92 ? -10.322 2.454 26.319 1.00 87.06 92 SER A CA 1
ATOM 739 C C . SER A 1 92 ? -10.707 3.852 25.833 1.00 87.06 92 SER A C 1
ATOM 741 O O . SER A 1 92 ? -10.637 4.828 26.579 1.00 87.06 92 SER A O 1
ATOM 743 N N . TRP A 1 93 ? -11.203 3.926 24.603 1.00 87.81 93 TRP A N 1
ATOM 744 C CA . TRP A 1 93 ? -11.869 5.115 24.082 1.00 87.81 93 TRP A CA 1
ATOM 745 C C . TRP A 1 93 ? -13.158 5.401 24.864 1.00 87.81 93 TRP A C 1
ATOM 747 O O . TRP A 1 93 ? -13.961 4.497 25.089 1.00 87.81 93 TRP A O 1
ATOM 757 N N . GLU A 1 94 ? -13.384 6.654 25.264 1.00 86.38 94 GLU A N 1
ATOM 758 C CA . GLU A 1 94 ? -14.634 7.040 25.934 1.00 86.38 94 GLU A CA 1
ATOM 759 C C . GLU A 1 94 ? -15.774 7.266 24.938 1.00 86.38 94 GLU A C 1
ATOM 761 O O . GLU A 1 94 ? -16.925 6.928 25.220 1.00 86.38 94 GLU A O 1
ATOM 766 N N . LYS A 1 95 ? -15.447 7.828 23.768 1.00 87.38 95 LYS A N 1
ATOM 767 C CA . LYS A 1 95 ? -16.385 8.137 22.687 1.00 87.38 95 LYS A CA 1
ATOM 768 C C . LYS A 1 95 ? -15.773 7.766 21.341 1.00 87.38 95 LYS A C 1
ATOM 770 O O . LYS A 1 95 ? -14.563 7.875 21.145 1.00 87.38 95 LYS A O 1
ATOM 775 N N . LEU A 1 96 ? -16.610 7.368 20.387 1.00 83.62 96 LEU A N 1
ATOM 776 C CA . LEU A 1 96 ? -16.152 7.010 19.041 1.00 83.62 96 LEU A CA 1
ATOM 777 C C . LEU A 1 96 ? -15.570 8.232 18.307 1.00 83.62 96 LEU A C 1
ATOM 779 O O . LEU A 1 96 ? -14.632 8.126 17.521 1.00 83.62 96 LEU A O 1
ATOM 783 N N . GLU A 1 97 ? -16.099 9.415 18.605 1.00 82.25 97 GLU A N 1
ATOM 784 C CA . GLU A 1 97 ? -15.676 10.696 18.049 1.00 82.25 97 GLU A CA 1
ATOM 785 C C . GLU A 1 97 ? -14.250 11.066 18.463 1.00 82.25 97 GLU A C 1
ATOM 787 O O . GLU A 1 97 ? -13.565 11.767 17.716 1.00 82.25 97 GLU A O 1
ATOM 792 N N . ASP A 1 98 ? -13.773 10.578 19.611 1.00 82.69 98 ASP A N 1
ATOM 793 C CA . ASP A 1 98 ? -12.419 10.859 20.087 1.00 82.69 98 ASP A CA 1
ATOM 794 C C . ASP A 1 98 ? -11.356 10.190 19.212 1.00 82.69 98 ASP A C 1
ATOM 796 O O . ASP A 1 98 ? -10.285 10.762 19.017 1.00 82.69 98 ASP A O 1
ATOM 800 N N . ILE A 1 99 ? -11.684 9.062 18.572 1.00 79.81 99 ILE A N 1
ATOM 801 C CA . ILE A 1 99 ? -10.816 8.400 17.585 1.00 79.81 99 ILE A CA 1
ATOM 802 C C . ILE A 1 99 ? -10.524 9.361 16.424 1.00 79.81 99 ILE A C 1
ATOM 804 O O . ILE A 1 99 ? -9.415 9.394 15.889 1.00 79.81 99 ILE A O 1
ATOM 808 N N . ARG A 1 100 ? -11.487 10.231 16.069 1.00 72.62 100 ARG A N 1
ATOM 809 C CA . ARG A 1 100 ? -11.312 11.198 14.974 1.00 72.62 100 ARG A CA 1
ATOM 810 C C . ARG A 1 100 ? -10.220 12.227 15.247 1.00 72.62 100 ARG A C 1
ATOM 812 O O . ARG A 1 100 ? -9.650 12.766 14.298 1.00 72.62 100 ARG A O 1
ATOM 819 N N . LYS A 1 101 ? -9.917 12.489 16.520 1.00 73.25 101 LYS A N 1
ATOM 820 C CA . LYS A 1 101 ? -8.889 13.455 16.929 1.00 73.25 101 LYS A CA 1
ATOM 821 C C . LYS A 1 101 ? -7.488 13.006 16.512 1.00 73.25 101 LYS A C 1
ATOM 823 O O . LYS A 1 101 ? -6.633 13.861 16.299 1.00 73.25 101 LYS A O 1
ATOM 828 N N . ILE A 1 102 ? -7.271 11.703 16.303 1.00 67.88 102 ILE A N 1
ATOM 829 C CA . ILE A 1 102 ? -5.996 11.192 15.790 1.00 67.88 102 ILE A CA 1
ATOM 830 C C . ILE A 1 102 ? -5.793 11.596 14.315 1.00 67.88 102 ILE A C 1
ATOM 832 O O . ILE A 1 102 ? -4.709 12.048 13.946 1.00 67.88 102 ILE A O 1
ATOM 836 N N . PHE A 1 103 ? -6.840 11.536 13.475 1.00 57.47 103 PHE A N 1
ATOM 837 C CA . PHE A 1 103 ? -6.738 11.805 12.023 1.00 57.47 103 PHE A CA 1
ATOM 838 C C . PHE A 1 103 ? -6.530 13.263 11.645 1.00 57.47 103 PHE A C 1
ATOM 840 O O . PHE A 1 103 ? -6.109 13.539 10.522 1.00 57.47 103 PHE A O 1
ATOM 847 N N . TRP A 1 104 ? -6.805 14.207 12.549 1.00 50.16 104 TRP A N 1
ATOM 848 C CA . TRP A 1 104 ? -6.562 15.628 12.281 1.00 50.16 104 TRP A CA 1
ATOM 849 C C . TRP A 1 104 ? -5.097 15.902 11.897 1.00 50.16 104 TRP A C 1
ATOM 851 O O . TRP A 1 104 ? -4.803 16.860 11.191 1.00 50.16 104 TRP A O 1
ATOM 861 N N . CYS A 1 105 ? -4.182 15.021 12.303 1.00 44.72 105 CYS A N 1
ATOM 862 C CA . CYS A 1 105 ? -2.746 15.221 12.167 1.00 44.72 105 CYS A CA 1
ATOM 863 C C . CYS A 1 105 ? -2.150 14.697 10.854 1.00 44.72 105 CYS A C 1
ATOM 865 O O . CYS A 1 105 ? -1.002 15.013 10.575 1.00 44.72 105 CYS A O 1
ATOM 867 N N . ASN A 1 106 ? -2.905 13.947 10.040 1.00 46.19 106 ASN A N 1
ATOM 868 C CA . ASN A 1 106 ? -2.419 13.458 8.741 1.00 46.19 106 ASN A CA 1
ATOM 869 C C . ASN A 1 106 ? -3.173 14.051 7.541 1.00 46.19 106 ASN A C 1
ATOM 871 O O . ASN A 1 106 ? -3.076 13.561 6.418 1.00 46.19 106 ASN A O 1
ATOM 875 N N . LYS A 1 107 ? -3.924 15.141 7.750 1.00 40.44 107 LYS A N 1
ATOM 876 C CA . LYS A 1 107 ? -4.400 15.965 6.636 1.00 40.44 107 LYS A CA 1
ATOM 877 C C . LYS A 1 107 ? -3.251 16.815 6.099 1.00 40.44 107 LYS A C 1
ATOM 879 O O . LYS A 1 107 ? -3.218 18.026 6.292 1.00 40.44 107 LYS A O 1
ATOM 884 N N . ASN A 1 108 ? -2.316 16.182 5.401 1.00 38.31 108 ASN A N 1
ATOM 885 C CA . ASN A 1 108 ? -1.492 16.915 4.452 1.00 38.31 108 ASN A CA 1
ATOM 886 C C . ASN A 1 108 ? -2.402 17.367 3.283 1.00 38.31 108 ASN A C 1
ATOM 888 O O . ASN A 1 108 ? -3.296 16.610 2.877 1.00 38.31 108 ASN A O 1
ATOM 892 N N . PRO A 1 109 ? -2.209 18.576 2.717 1.00 33.53 109 PRO A N 1
ATOM 893 C CA . PRO A 1 109 ? -2.962 19.051 1.547 1.00 33.53 109 PRO A CA 1
ATOM 894 C C . PRO A 1 109 ? -2.827 18.135 0.319 1.00 33.53 109 PRO A C 1
ATOM 896 O O . PRO A 1 109 ? -3.602 18.245 -0.623 1.00 33.53 109 PRO A O 1
ATOM 899 N N . THR A 1 110 ? -1.872 17.207 0.347 1.00 37.06 110 THR A N 1
ATOM 900 C CA . THR A 1 110 ? -1.612 16.173 -0.658 1.00 37.06 110 THR A CA 1
ATOM 901 C C . THR A 1 110 ? -2.432 14.891 -0.475 1.00 37.06 110 THR A C 1
ATOM 903 O O . THR A 1 110 ? -2.138 13.891 -1.112 1.00 37.06 110 THR A O 1
ATOM 906 N N . SER A 1 111 ? -3.504 14.899 0.323 1.00 37.59 111 SER A N 1
ATOM 907 C CA . SER A 1 111 ? -4.454 13.769 0.465 1.00 37.59 111 SER A CA 1
ATOM 908 C C . SER A 1 111 ? -5.260 13.430 -0.810 1.00 37.59 111 SER A C 1
ATOM 910 O O . SER A 1 111 ? -6.254 12.712 -0.750 1.00 37.59 111 SER A O 1
ATOM 912 N N . GLY A 1 112 ? -4.843 13.949 -1.967 1.00 33.25 112 GLY A N 1
ATOM 913 C CA . GLY A 1 112 ? -5.358 13.590 -3.286 1.00 33.25 112 GLY A CA 1
ATOM 914 C C . GLY A 1 112 ? -4.399 12.759 -4.142 1.00 33.25 112 GLY A C 1
ATOM 915 O O . GLY A 1 112 ? -4.773 12.441 -5.265 1.00 33.25 112 GLY A O 1
ATOM 916 N N . ALA A 1 113 ? -3.202 12.430 -3.653 1.00 38.19 113 ALA A N 1
ATOM 917 C CA . ALA A 1 113 ? -2.242 11.597 -4.371 1.00 38.19 113 ALA A CA 1
ATOM 918 C C . ALA A 1 113 ? -1.672 10.552 -3.409 1.00 38.19 113 ALA A C 1
ATOM 920 O O . ALA A 1 113 ? -0.977 10.906 -2.455 1.00 38.19 113 ALA A O 1
ATOM 921 N N . ALA A 1 114 ? -2.032 9.287 -3.616 1.00 35.66 114 ALA A N 1
ATOM 922 C CA . ALA A 1 114 ? -1.395 8.163 -2.947 1.00 35.66 114 ALA A CA 1
ATOM 923 C C . ALA A 1 114 ? -1.588 6.864 -3.759 1.00 35.66 114 ALA A C 1
ATOM 925 O O . ALA A 1 114 ? -2.653 6.255 -3.721 1.00 35.66 114 ALA A O 1
ATOM 926 N N . LEU A 1 115 ? -0.504 6.451 -4.433 1.00 44.91 115 LEU A N 1
ATOM 927 C CA . LEU A 1 115 ? 0.183 5.142 -4.379 1.00 44.91 115 LEU A CA 1
ATOM 928 C C . LEU A 1 115 ? -0.579 3.802 -4.594 1.00 44.91 115 LEU A C 1
ATOM 930 O O . LEU A 1 115 ? -1.675 3.583 -4.100 1.00 44.91 115 LEU A O 1
ATOM 934 N N . THR A 1 116 ? 0.109 2.791 -5.169 1.00 38.75 116 THR A N 1
ATOM 935 C CA . THR A 1 116 ? 0.489 1.518 -4.484 1.00 38.75 116 THR A CA 1
ATOM 936 C C . THR A 1 116 ? 1.472 0.622 -5.256 1.00 38.75 116 THR A C 1
ATOM 938 O O . THR A 1 116 ? 1.501 0.565 -6.481 1.00 38.75 116 THR A O 1
ATOM 941 N N . HIS A 1 117 ? 2.180 -0.216 -4.488 1.00 46.03 117 HIS A N 1
ATOM 942 C CA . HIS A 1 117 ? 2.567 -1.570 -4.885 1.00 46.03 117 HIS A CA 1
ATOM 943 C C . HIS A 1 117 ? 1.334 -2.473 -5.027 1.00 46.03 117 HIS A C 1
ATOM 945 O O . HIS A 1 117 ? 0.659 -2.741 -4.032 1.00 46.03 117 HIS A O 1
ATOM 951 N N . LEU A 1 118 ? 1.050 -2.963 -6.239 1.00 39.44 118 LEU A N 1
ATOM 952 C CA . LEU A 1 118 ? 0.039 -4.002 -6.519 1.00 39.44 118 LEU A CA 1
ATOM 953 C C . LEU A 1 118 ? -1.397 -3.734 -5.994 1.00 39.44 118 LEU A C 1
ATOM 955 O O . LEU A 1 118 ? -2.184 -4.673 -5.898 1.00 39.44 118 LEU A O 1
ATOM 959 N N . GLY A 1 119 ? -1.781 -2.497 -5.657 1.00 45.97 119 GLY A N 1
ATOM 960 C CA . GLY A 1 119 ? -3.136 -2.188 -5.179 1.00 45.97 119 GLY A CA 1
ATOM 961 C C . GLY A 1 119 ? -3.394 -2.407 -3.683 1.00 45.97 119 GLY A C 1
ATOM 962 O O . GLY A 1 119 ? -4.558 -2.377 -3.295 1.00 45.97 119 GLY A O 1
ATOM 963 N N . VAL A 1 120 ? -2.375 -2.654 -2.837 1.00 46.22 120 VAL A N 1
ATOM 964 C CA . VAL A 1 120 ? -2.596 -3.090 -1.433 1.00 46.22 120 VAL A CA 1
ATOM 965 C C . VAL A 1 120 ? -2.106 -2.111 -0.350 1.00 46.22 120 VAL A C 1
ATOM 967 O O . VAL A 1 120 ? -2.723 -2.049 0.709 1.00 46.22 120 VAL A O 1
ATOM 970 N N . SER A 1 121 ? -1.039 -1.330 -0.552 1.00 50.22 121 SER A N 1
ATOM 971 C CA . SER A 1 121 ? -0.426 -0.519 0.525 1.00 50.22 121 SER A CA 1
ATOM 972 C C . SER A 1 121 ? -1.149 0.789 0.909 1.00 50.22 121 SER A C 1
ATOM 974 O O . SER A 1 121 ? -1.061 1.195 2.057 1.00 50.22 121 SER A O 1
ATOM 976 N N . VAL A 1 122 ? -1.912 1.429 0.019 1.00 50.94 122 VAL A N 1
ATOM 977 C CA . VAL A 1 122 ? -2.659 2.679 0.290 1.00 50.94 122 VAL A CA 1
ATOM 978 C C . VAL A 1 122 ? -4.078 2.442 0.749 1.00 50.94 122 VAL A C 1
ATOM 980 O O . VAL A 1 122 ? -4.501 3.131 1.677 1.00 50.94 122 VAL A O 1
ATOM 983 N N . PRO A 1 123 ? -4.812 1.446 0.213 1.00 56.25 123 PRO A N 1
ATOM 984 C CA . PRO A 1 123 ? -6.070 1.063 0.830 1.00 56.25 123 PRO A CA 1
ATOM 985 C C . PRO A 1 123 ? -5.888 0.751 2.319 1.00 56.25 123 PRO A C 1
ATOM 987 O O . PRO A 1 123 ? -6.774 1.027 3.116 1.00 56.25 123 PRO A O 1
ATOM 990 N N . GLN A 1 124 ? -4.719 0.251 2.734 1.00 60.56 124 GLN A N 1
ATOM 991 C CA . GLN A 1 124 ? -4.430 0.095 4.157 1.00 60.56 124 GLN A CA 1
ATOM 992 C C . GLN A 1 124 ? -4.525 1.420 4.913 1.00 60.56 124 GLN A C 1
ATOM 994 O O . GLN A 1 124 ? -5.184 1.448 5.938 1.00 60.56 124 GLN A O 1
ATOM 999 N N . TYR A 1 125 ? -3.972 2.535 4.435 1.00 67.50 125 TYR A N 1
ATOM 1000 C CA . TYR A 1 125 ? -4.186 3.804 5.130 1.00 67.50 125 TYR A CA 1
ATOM 1001 C C . TYR A 1 125 ? -5.634 4.290 5.009 1.00 67.50 125 TYR A C 1
ATOM 1003 O O . TYR A 1 125 ? -6.253 4.588 6.019 1.00 67.50 125 TYR A O 1
ATOM 1011 N N . ASP A 1 126 ? -6.225 4.326 3.816 1.00 67.62 126 ASP A N 1
ATOM 1012 C CA . ASP A 1 126 ? -7.565 4.910 3.642 1.00 67.62 126 ASP A CA 1
ATOM 1013 C C . ASP A 1 126 ? -8.664 4.147 4.397 1.00 67.62 126 ASP A C 1
ATOM 1015 O O . ASP A 1 126 ? -9.579 4.755 4.961 1.00 67.62 126 ASP A O 1
ATOM 1019 N N . PHE A 1 127 ? -8.564 2.816 4.451 1.00 70.62 127 PHE A N 1
ATOM 1020 C CA . PHE A 1 127 ? -9.520 1.964 5.156 1.00 70.62 127 PHE A CA 1
ATOM 1021 C C . PHE A 1 127 ? -9.112 1.685 6.605 1.00 70.62 127 PHE A C 1
ATOM 1023 O O . PHE A 1 127 ? -10.005 1.620 7.456 1.00 70.62 127 PHE A O 1
ATOM 1030 N N . ALA A 1 128 ? -7.812 1.532 6.895 1.00 71.56 128 ALA A N 1
ATOM 1031 C CA . ALA A 1 128 ? -7.320 1.206 8.237 1.00 71.56 128 ALA A CA 1
ATOM 1032 C C . ALA A 1 128 ? -6.900 2.388 9.090 1.00 71.56 128 ALA A C 1
ATOM 1034 O O . ALA A 1 128 ? -6.722 2.221 10.298 1.00 71.56 128 ALA A O 1
ATOM 1035 N N . ALA A 1 129 ? -6.861 3.593 8.517 1.00 73.12 129 ALA A N 1
ATOM 1036 C CA . ALA A 1 129 ? -6.832 4.803 9.313 1.00 73.12 129 ALA A CA 1
ATOM 1037 C C . ALA A 1 129 ? -8.020 4.780 10.274 1.00 73.12 129 ALA A C 1
ATOM 1039 O O . ALA A 1 129 ? -7.831 4.834 11.481 1.00 73.12 129 ALA A O 1
ATOM 1040 N N . TRP A 1 130 ? -9.248 4.589 9.789 1.00 81.06 130 TRP A N 1
ATOM 1041 C CA . TRP A 1 130 ? -10.404 4.477 10.677 1.00 81.06 130 TRP A CA 1
ATOM 1042 C C . TRP A 1 130 ? -10.409 3.139 11.438 1.00 81.06 130 TRP A C 1
ATOM 1044 O O . TRP A 1 130 ? -11.074 2.190 11.038 1.00 81.06 130 TRP A O 1
ATOM 1054 N N . MET A 1 131 ? -9.695 3.076 12.569 1.00 86.00 131 MET A N 1
ATOM 1055 C CA . MET A 1 131 ? -9.491 1.866 13.381 1.00 86.00 131 MET A CA 1
ATOM 1056 C C . MET A 1 131 ? -10.759 1.022 13.625 1.00 86.00 131 MET A C 1
ATOM 1058 O O . MET A 1 131 ? -10.654 -0.194 13.502 1.00 86.00 131 MET A O 1
ATOM 1062 N N . PRO A 1 132 ? -11.960 1.580 13.896 1.00 87.00 132 PRO A N 1
ATOM 1063 C CA . PRO A 1 132 ? -13.164 0.758 14.060 1.00 87.00 132 PRO A CA 1
ATOM 1064 C C . PRO A 1 132 ? -13.539 -0.083 12.829 1.00 87.00 132 PRO A C 1
ATOM 1066 O O . PRO A 1 132 ? -14.224 -1.090 12.975 1.00 87.00 132 PRO A O 1
ATOM 1069 N N . ASN A 1 133 ? -13.115 0.323 11.629 1.00 84.62 133 ASN A N 1
ATOM 1070 C CA . ASN A 1 133 ? -13.317 -0.426 10.389 1.00 84.62 133 ASN A CA 1
ATOM 1071 C C . ASN A 1 133 ? -12.335 -1.600 10.250 1.00 84.62 133 ASN A C 1
ATOM 1073 O O . ASN A 1 133 ? -12.704 -2.642 9.716 1.00 84.62 133 ASN A O 1
ATOM 1077 N N . THR A 1 134 ? -11.108 -1.463 10.757 1.00 83.06 134 THR A N 1
ATOM 1078 C CA . THR A 1 134 ? -10.086 -2.525 10.725 1.00 83.06 134 THR A CA 1
ATOM 1079 C C . THR A 1 134 ? -9.204 -2.480 11.983 1.00 83.06 134 THR A C 1
ATOM 1081 O O . THR A 1 134 ? -8.062 -2.003 11.947 1.00 83.06 134 THR A O 1
ATOM 1084 N N . PRO A 1 135 ? -9.711 -2.954 13.130 1.00 87.00 135 PRO A N 1
ATOM 1085 C CA . PRO A 1 135 ? -8.922 -2.985 14.350 1.00 87.00 135 PRO A CA 1
ATOM 1086 C C . PRO A 1 135 ? -7.822 -4.046 14.225 1.00 87.00 135 PRO A C 1
ATOM 1088 O O . PRO A 1 135 ? -8.106 -5.202 13.919 1.00 87.00 135 PRO A O 1
ATOM 1091 N N . ALA A 1 136 ? -6.565 -3.675 14.486 1.00 83.81 136 ALA A N 1
ATOM 1092 C CA . ALA A 1 136 ? -5.449 -4.629 14.441 1.00 83.81 136 ALA A CA 1
ATOM 1093 C C . ALA A 1 136 ? -5.501 -5.671 15.571 1.00 83.81 136 ALA A C 1
ATOM 1095 O O . ALA A 1 136 ? -4.944 -6.759 15.440 1.00 83.81 136 ALA A O 1
ATOM 1096 N N . THR A 1 137 ? -6.156 -5.346 16.688 1.00 87.31 137 THR A N 1
ATOM 1097 C CA . THR A 1 137 ? -6.315 -6.228 17.850 1.00 87.31 137 THR A CA 1
ATOM 1098 C C . THR A 1 137 ? -7.696 -6.053 18.477 1.00 87.31 137 THR A C 1
ATOM 1100 O O . THR A 1 137 ? -8.357 -5.037 18.273 1.00 87.31 137 THR A O 1
ATOM 1103 N N . LEU A 1 138 ? -8.141 -7.038 19.258 1.00 92.56 138 LEU A N 1
ATOM 1104 C CA . LEU A 1 138 ? -9.339 -6.938 20.093 1.00 92.56 138 LEU A CA 1
ATOM 1105 C C . LEU A 1 138 ? -8.972 -7.343 21.524 1.00 92.56 138 LEU A C 1
ATOM 1107 O O . LEU A 1 138 ? -8.227 -8.299 21.730 1.00 92.56 138 LEU A O 1
ATOM 1111 N N . ARG A 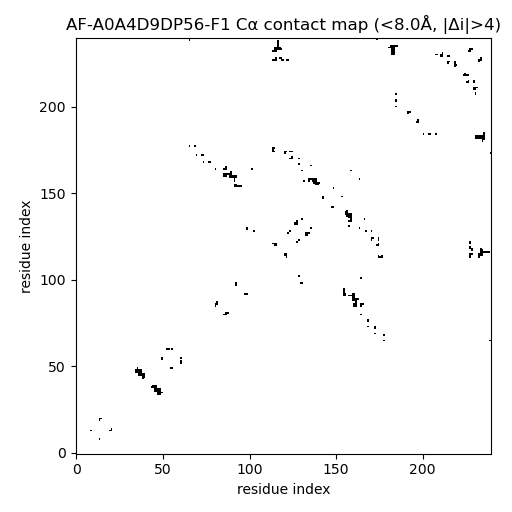1 139 ? -9.479 -6.602 22.512 1.00 93.44 139 ARG A N 1
ATOM 1112 C CA . ARG A 1 139 ? -9.169 -6.785 23.942 1.00 93.44 139 ARG A CA 1
ATOM 1113 C C . ARG A 1 139 ? -10.156 -7.691 24.681 1.00 93.44 139 ARG A C 1
ATOM 1115 O O . ARG A 1 139 ? -9.917 -8.020 25.839 1.00 93.44 139 ARG A O 1
ATOM 1122 N N . ALA A 1 140 ? -11.248 -8.093 24.033 1.00 91.62 140 ALA A N 1
ATOM 1123 C CA . ALA A 1 140 ? -12.279 -8.949 24.614 1.00 91.62 140 ALA A CA 1
ATOM 1124 C C . ALA A 1 140 ? -12.641 -10.105 23.664 1.00 91.62 140 ALA A C 1
ATOM 1126 O O . ALA A 1 140 ? -12.498 -9.964 22.445 1.00 91.62 140 ALA A O 1
ATOM 1127 N N . PRO A 1 141 ? -13.106 -11.249 24.198 1.00 92.88 141 PRO A N 1
ATOM 1128 C CA . PRO A 1 141 ? -13.540 -12.370 23.375 1.00 92.88 141 PRO A CA 1
ATOM 1129 C C . PRO A 1 141 ? -14.815 -12.031 22.581 1.00 92.88 141 PRO A C 1
ATOM 1131 O O . PRO A 1 141 ? -15.588 -11.157 22.988 1.00 92.88 141 PRO A O 1
ATOM 1134 N N . PRO A 1 142 ? -15.086 -12.750 21.475 1.00 92.25 142 PRO A N 1
ATOM 1135 C CA . PRO A 1 142 ? -16.335 -12.607 20.737 1.00 92.25 142 PRO A CA 1
ATOM 1136 C C . PRO A 1 142 ? -17.565 -12.841 21.637 1.00 92.25 142 PRO A C 1
ATOM 1138 O O . PRO A 1 142 ? -17.554 -13.773 22.447 1.00 92.25 142 PRO A O 1
ATOM 1141 N N . PRO A 1 143 ? -18.648 -12.053 21.493 1.00 90.31 143 PRO A N 1
ATOM 1142 C CA . PRO A 1 143 ? -19.878 -12.272 22.248 1.00 90.31 143 PRO A CA 1
ATOM 1143 C C . PRO A 1 143 ? -20.475 -13.657 21.974 1.00 90.31 143 PRO A C 1
ATOM 1145 O O . PRO A 1 143 ? -20.617 -14.063 20.822 1.00 90.31 143 PRO A O 1
ATOM 1148 N N . THR A 1 144 ? -20.886 -14.364 23.028 1.00 92.94 144 THR A N 1
ATOM 1149 C CA . THR A 1 144 ? -21.478 -15.712 22.927 1.00 92.94 144 THR A CA 1
ATOM 1150 C C . THR A 1 144 ? -23.004 -15.703 22.802 1.00 92.94 144 THR A C 1
ATOM 1152 O O . THR A 1 144 ? -23.593 -16.693 22.371 1.00 92.94 144 THR A O 1
ATOM 1155 N N . THR A 1 145 ? -23.648 -14.575 23.113 1.00 93.88 145 THR A N 1
ATOM 1156 C CA . THR A 1 145 ? -25.108 -14.403 23.069 1.00 93.88 145 THR A CA 1
ATOM 1157 C C . THR A 1 145 ? -25.462 -13.168 22.248 1.00 93.88 145 THR A C 1
ATOM 1159 O O . THR A 1 145 ? -24.864 -12.108 22.420 1.00 93.88 145 THR A O 1
ATOM 1162 N N . LYS A 1 146 ? -26.451 -13.282 21.356 1.00 92.81 146 LYS A N 1
ATOM 1163 C CA . LYS A 1 146 ? -26.923 -12.158 20.530 1.00 92.81 146 LYS A CA 1
ATOM 1164 C C . LYS A 1 146 ? -27.605 -11.083 21.389 1.00 92.81 146 LYS A C 1
ATOM 1166 O O . LYS A 1 146 ? -28.233 -11.400 22.392 1.00 92.81 146 LYS A O 1
ATOM 1171 N N . GLY A 1 147 ? -27.519 -9.819 20.966 1.00 91.94 147 GLY A N 1
ATOM 1172 C CA . GLY A 1 147 ? -28.235 -8.694 21.591 1.00 91.94 147 GLY A CA 1
ATOM 1173 C C . GLY A 1 147 ? -27.639 -8.163 22.901 1.00 91.94 147 GLY A C 1
ATOM 1174 O O . GLY A 1 147 ? -28.214 -7.263 23.498 1.00 91.94 147 GLY A O 1
ATOM 1175 N N . THR A 1 148 ? -26.494 -8.685 23.346 1.00 90.62 148 THR A N 1
ATOM 1176 C CA . THR A 1 148 ? -25.828 -8.269 24.597 1.00 90.62 148 THR A CA 1
ATOM 1177 C C . THR A 1 148 ? -24.774 -7.177 24.399 1.00 90.62 148 THR A C 1
ATOM 1179 O O . THR A 1 148 ? -24.302 -6.589 25.370 1.00 90.62 148 THR A O 1
ATOM 1182 N N . ALA A 1 149 ? -24.392 -6.895 23.150 1.00 90.56 149 ALA A N 1
ATOM 1183 C CA . ALA A 1 149 ? -23.392 -5.885 22.833 1.00 90.56 149 ALA A CA 1
ATOM 1184 C C . ALA A 1 149 ? -23.940 -4.470 23.080 1.00 90.56 149 ALA A C 1
ATOM 1186 O O . ALA A 1 149 ? -24.994 -4.093 22.573 1.00 90.56 149 ALA A O 1
ATOM 1187 N N . THR A 1 150 ? -23.181 -3.672 23.825 1.00 93.25 150 THR A N 1
ATOM 1188 C CA . THR A 1 150 ? -23.432 -2.249 24.079 1.00 93.25 150 THR A CA 1
ATOM 1189 C C . THR A 1 150 ? -22.313 -1.405 23.469 1.00 93.25 150 THR A C 1
ATOM 1191 O O . THR A 1 150 ? -21.220 -1.909 23.205 1.00 93.25 150 THR A O 1
ATOM 1194 N N . LEU A 1 151 ? -22.532 -0.098 23.283 1.00 91.12 151 LEU A N 1
ATOM 1195 C CA . LEU A 1 151 ? -21.459 0.800 22.831 1.00 91.12 151 LEU A CA 1
ATOM 1196 C C . LEU A 1 151 ? -20.244 0.741 23.770 1.00 91.12 151 LEU A C 1
ATOM 1198 O O . LEU A 1 151 ? -19.109 0.696 23.307 1.00 91.12 151 LEU A O 1
ATOM 1202 N N . ARG A 1 152 ? -20.487 0.665 25.084 1.00 90.75 152 ARG A N 1
ATOM 1203 C CA . ARG A 1 152 ? -19.436 0.529 26.097 1.00 90.75 152 ARG A CA 1
ATOM 1204 C C . ARG A 1 152 ? -18.615 -0.741 25.880 1.00 90.75 152 ARG A C 1
ATOM 1206 O O . ARG A 1 152 ? -17.399 -0.657 25.769 1.00 90.75 152 ARG A O 1
ATOM 1213 N N . SER A 1 153 ? -19.275 -1.894 25.734 1.00 91.56 153 SER A N 1
ATOM 1214 C CA . SER A 1 153 ? -18.566 -3.155 25.495 1.00 91.56 153 SER A CA 1
ATOM 1215 C C . SER A 1 153 ? -17.808 -3.151 24.167 1.00 91.56 153 SER A C 1
ATOM 1217 O O . SER A 1 153 ? -16.744 -3.751 24.084 1.00 91.56 153 SER A O 1
ATOM 1219 N N . ILE A 1 154 ? -18.313 -2.464 23.135 1.00 91.75 154 ILE A N 1
ATOM 1220 C CA . ILE A 1 154 ? -17.603 -2.303 21.857 1.00 91.75 154 ILE A CA 1
ATOM 1221 C C . ILE A 1 154 ? -16.329 -1.474 22.056 1.00 91.75 154 ILE A C 1
ATOM 1223 O O . ILE A 1 154 ? -15.254 -1.927 21.673 1.00 91.75 154 ILE A O 1
ATOM 1227 N N . LEU A 1 155 ? -16.418 -0.305 22.698 1.00 91.31 155 LEU A N 1
ATOM 1228 C CA . LEU A 1 155 ? -15.259 0.557 22.967 1.00 91.31 155 LEU A CA 1
ATOM 1229 C C . LEU A 1 155 ? -14.209 -0.131 23.855 1.00 91.31 155 LEU A C 1
ATOM 1231 O O . LEU A 1 155 ? -13.009 0.044 23.643 1.00 91.31 155 LEU A O 1
ATOM 1235 N N . ASP A 1 156 ? -14.650 -0.958 24.804 1.00 91.25 156 ASP A N 1
ATOM 1236 C CA . ASP A 1 156 ? -13.768 -1.773 25.644 1.00 91.25 156 ASP A CA 1
ATOM 1237 C C . ASP A 1 156 ? -13.142 -2.957 24.883 1.00 91.25 156 ASP A C 1
ATOM 1239 O O . ASP A 1 156 ? -12.047 -3.399 25.228 1.00 91.25 156 ASP A O 1
ATOM 1243 N N . THR A 1 157 ? -13.784 -3.435 23.813 1.00 93.00 157 THR A N 1
ATOM 1244 C CA . THR A 1 157 ? -13.250 -4.495 22.940 1.00 93.00 157 THR A CA 1
ATOM 1245 C C . THR A 1 157 ? -12.246 -3.951 21.922 1.00 93.00 157 THR A C 1
ATOM 1247 O O . THR A 1 157 ? -11.272 -4.633 21.608 1.00 93.00 157 THR A O 1
ATOM 1250 N N . LEU A 1 158 ? -12.455 -2.735 21.407 1.00 93.06 158 LEU A N 1
ATOM 1251 C CA . LEU A 1 158 ? -11.543 -2.092 20.455 1.00 93.06 158 LEU A CA 1
ATOM 1252 C C . LEU A 1 158 ? -10.140 -1.872 21.059 1.00 93.06 158 LEU A C 1
ATOM 1254 O O . LEU A 1 158 ? -10.011 -1.796 22.286 1.00 93.06 158 LEU A O 1
ATOM 1258 N N . PRO A 1 159 ? -9.089 -1.737 20.225 1.00 90.88 159 PRO A N 1
ATOM 1259 C CA . PRO A 1 159 ? -7.748 -1.372 20.668 1.00 90.88 159 PRO A CA 1
ATOM 1260 C C . PRO A 1 159 ? -7.735 -0.155 21.598 1.00 90.88 159 PRO A C 1
ATOM 1262 O O . PRO A 1 159 ? -8.498 0.799 21.420 1.00 90.88 159 PRO A O 1
ATOM 1265 N N . ALA A 1 160 ? -6.824 -0.178 22.571 1.00 89.50 160 ALA A N 1
ATOM 1266 C CA . ALA A 1 160 ? -6.535 0.982 23.406 1.00 89.50 160 ALA A CA 1
ATOM 1267 C C . ALA A 1 160 ? -6.002 2.159 22.566 1.00 89.50 160 ALA A C 1
ATOM 1269 O O . ALA A 1 160 ? -5.593 1.991 21.409 1.00 89.50 160 ALA A O 1
ATOM 1270 N N . VAL A 1 161 ? -6.008 3.358 23.152 1.00 85.94 161 VAL A N 1
ATOM 1271 C CA . VAL A 1 161 ? -5.586 4.591 22.464 1.00 85.94 161 VAL A CA 1
ATOM 1272 C C . VAL A 1 161 ? -4.151 4.475 21.942 1.00 85.94 161 VAL A C 1
ATOM 1274 O O . VAL A 1 161 ? -3.925 4.684 20.753 1.00 85.94 161 VAL A O 1
ATOM 1277 N N . ASN A 1 162 ? -3.203 4.061 22.785 1.00 83.69 162 ASN A N 1
ATOM 1278 C CA . ASN A 1 162 ? -1.803 3.870 22.405 1.00 83.69 162 ASN A CA 1
ATOM 1279 C C . ASN A 1 162 ? -1.627 2.848 21.268 1.00 83.69 162 ASN A C 1
ATOM 1281 O O . ASN A 1 162 ? -0.986 3.159 20.275 1.00 83.69 162 ASN A O 1
ATOM 1285 N N . ALA A 1 163 ? -2.274 1.681 21.353 1.00 85.12 163 ALA A N 1
ATOM 1286 C CA . ALA A 1 163 ? -2.197 0.651 20.315 1.00 85.12 163 ALA A CA 1
ATOM 1287 C C . ALA A 1 163 ? -2.784 1.130 18.974 1.00 85.12 163 ALA A C 1
ATOM 1289 O O . ALA A 1 163 ? -2.286 0.781 17.904 1.00 85.12 163 ALA A O 1
ATOM 1290 N N . THR A 1 164 ? -3.835 1.957 19.028 1.00 83.56 164 THR A N 1
ATOM 1291 C CA . THR A 1 164 ? -4.394 2.618 17.840 1.00 83.56 164 THR A CA 1
ATOM 1292 C C . THR A 1 164 ? -3.384 3.599 17.244 1.00 83.56 164 THR A C 1
ATOM 1294 O O . THR A 1 164 ? -3.195 3.629 16.032 1.00 83.56 164 THR A O 1
ATOM 1297 N N . CYS A 1 165 ? -2.716 4.391 18.084 1.00 79.44 165 CYS A N 1
ATOM 1298 C CA . CYS A 1 165 ? -1.684 5.326 17.651 1.00 79.44 165 CYS A CA 1
ATOM 1299 C C . CYS A 1 165 ? -0.477 4.621 17.026 1.00 79.44 165 CYS A C 1
ATOM 1301 O O . CYS A 1 165 ? -0.055 5.037 15.952 1.00 79.44 165 CYS A O 1
ATOM 1303 N N . ASP A 1 166 ? 0.016 3.541 17.635 1.00 79.38 166 ASP A N 1
ATOM 1304 C CA . ASP A 1 166 ? 1.148 2.763 17.122 1.00 79.38 166 ASP A CA 1
ATOM 1305 C C . ASP A 1 166 ? 0.846 2.201 15.725 1.00 79.38 166 ASP A C 1
ATOM 1307 O O . ASP A 1 166 ? 1.644 2.353 14.798 1.00 79.38 166 ASP A O 1
ATOM 1311 N N . LEU A 1 167 ? -0.350 1.625 15.535 1.00 79.44 167 LEU A N 1
ATOM 1312 C CA . LEU A 1 167 ? -0.802 1.141 14.229 1.00 79.44 167 LEU A CA 1
ATOM 1313 C C . LEU A 1 167 ? -0.837 2.268 13.191 1.00 79.44 167 LEU A C 1
ATOM 1315 O O . LEU A 1 167 ? -0.350 2.100 12.075 1.00 79.44 167 LEU A O 1
ATOM 1319 N N . LEU A 1 168 ? -1.400 3.422 13.552 1.00 76.50 168 LEU A N 1
ATOM 1320 C CA . LEU A 1 168 ? -1.497 4.565 12.645 1.00 76.50 168 LEU A CA 1
ATOM 1321 C C . LEU A 1 168 ? -0.134 5.152 12.297 1.00 76.50 168 LEU A C 1
ATOM 1323 O O . LEU A 1 168 ? 0.052 5.612 11.173 1.00 76.50 168 LEU A O 1
ATOM 1327 N N . SER A 1 169 ? 0.823 5.111 13.223 1.00 74.75 169 SER A N 1
ATOM 1328 C CA . SER A 1 169 ? 2.203 5.496 12.945 1.00 74.75 169 SER A CA 1
ATOM 1329 C C . SER A 1 169 ? 2.844 4.580 11.922 1.00 74.75 169 SER A C 1
ATOM 1331 O O . SER A 1 169 ? 3.388 5.071 10.936 1.00 74.75 169 SER A O 1
ATOM 1333 N N . VAL A 1 170 ? 2.725 3.264 12.113 1.00 75.69 170 VAL A N 1
ATOM 1334 C CA . VAL A 1 170 ? 3.224 2.284 11.143 1.00 75.69 170 VAL A CA 1
ATOM 1335 C C . VAL A 1 170 ? 2.576 2.523 9.783 1.00 75.69 170 VAL A C 1
ATOM 1337 O O . VAL A 1 170 ? 3.293 2.684 8.799 1.00 75.69 170 VAL A O 1
ATOM 1340 N N . LEU A 1 171 ? 1.245 2.644 9.734 1.00 73.00 171 LEU A N 1
ATOM 1341 C CA . LEU A 1 171 ? 0.501 2.904 8.501 1.00 73.00 171 LEU A CA 1
ATOM 1342 C C . LEU A 1 171 ? 0.949 4.202 7.818 1.00 73.00 171 LEU A C 1
ATOM 1344 O O . LEU A 1 171 ? 1.147 4.207 6.609 1.00 73.00 171 LEU A O 1
ATOM 1348 N N . ALA A 1 172 ? 1.158 5.291 8.558 1.00 71.31 172 ALA A N 1
ATOM 1349 C CA . ALA A 1 172 ? 1.624 6.554 7.989 1.00 71.31 172 ALA A CA 1
ATOM 1350 C C . ALA A 1 172 ? 3.043 6.448 7.403 1.00 71.31 172 ALA A C 1
ATOM 1352 O O . ALA A 1 172 ? 3.313 7.014 6.344 1.00 71.31 172 ALA A O 1
ATOM 1353 N N . ILE A 1 173 ? 3.941 5.705 8.058 1.00 69.94 173 ILE A N 1
ATOM 1354 C CA . ILE A 1 173 ? 5.316 5.499 7.586 1.00 69.94 173 ILE A CA 1
ATOM 1355 C C . ILE A 1 173 ? 5.324 4.670 6.296 1.00 69.94 173 ILE A C 1
ATOM 1357 O O . ILE A 1 173 ? 5.994 5.054 5.335 1.00 69.94 173 ILE A O 1
ATOM 1361 N N . VAL A 1 174 ? 4.557 3.573 6.263 1.00 70.00 174 VAL A N 1
ATOM 1362 C CA . VAL A 1 174 ? 4.509 2.639 5.122 1.00 70.00 174 VAL A CA 1
ATOM 1363 C C . VAL A 1 174 ? 3.597 3.099 3.978 1.00 70.00 174 VAL A C 1
ATOM 1365 O O . VAL A 1 174 ? 3.557 2.461 2.931 1.00 70.00 174 VAL A O 1
ATOM 1368 N N . SER A 1 175 ? 2.850 4.189 4.154 1.00 64.50 175 SER A N 1
ATOM 1369 C CA . SER A 1 175 ? 1.955 4.725 3.115 1.00 64.50 175 SER A CA 1
ATOM 1370 C C . SER A 1 175 ? 2.480 5.999 2.458 1.00 64.50 175 SER A C 1
ATOM 1372 O O . SER A 1 175 ? 1.803 6.548 1.599 1.00 64.50 175 SER A O 1
ATOM 1374 N N . TYR A 1 176 ? 3.658 6.500 2.847 1.00 59.22 176 TYR A N 1
ATOM 1375 C CA . TYR A 1 176 ? 4.218 7.743 2.309 1.00 59.22 176 TYR A CA 1
ATOM 1376 C C . TYR A 1 176 ? 5.268 7.482 1.212 1.00 59.22 176 TYR A C 1
ATOM 1378 O O . TYR A 1 176 ? 6.207 6.702 1.393 1.00 59.22 176 TYR A O 1
ATOM 1386 N N . GLU A 1 177 ? 5.179 8.238 0.116 1.00 57.59 177 GLU A N 1
ATOM 1387 C CA . GLU A 1 177 ? 6.085 8.201 -1.044 1.00 57.59 177 GLU A CA 1
ATOM 1388 C C . GLU A 1 177 ? 7.516 8.683 -0.757 1.00 57.59 177 GLU A C 1
ATOM 1390 O O . GLU A 1 177 ? 7.728 9.775 -0.233 1.00 57.59 177 GLU A O 1
ATOM 1395 N N . PRO A 1 178 ? 8.563 7.948 -1.151 1.00 52.59 178 PRO A N 1
ATOM 1396 C CA . PRO A 1 178 ? 9.826 8.578 -1.525 1.00 52.59 178 PRO A CA 1
ATOM 1397 C C . PRO A 1 178 ? 9.567 9.492 -2.736 1.00 52.59 178 PRO A C 1
ATOM 1399 O O . PRO A 1 178 ? 8.885 9.078 -3.666 1.00 52.59 178 PRO A O 1
ATOM 1402 N N . GLY A 1 179 ? 10.101 10.716 -2.755 1.00 54.59 179 GLY A N 1
ATOM 1403 C CA . GLY A 1 179 ? 9.823 11.718 -3.801 1.00 54.59 179 GLY A CA 1
ATOM 1404 C C . GLY A 1 179 ? 10.260 11.371 -5.238 1.00 54.59 179 GLY A C 1
ATOM 1405 O O . GLY A 1 179 ? 10.161 12.234 -6.102 1.00 54.59 179 GLY A O 1
ATOM 1406 N N . ASP A 1 180 ? 10.730 10.148 -5.500 1.00 62.25 180 ASP A N 1
ATOM 1407 C CA . ASP A 1 180 ? 11.056 9.624 -6.834 1.00 62.25 180 ASP A CA 1
ATOM 1408 C C . ASP A 1 180 ? 10.031 8.549 -7.236 1.00 62.25 180 ASP A C 1
ATOM 1410 O O . ASP A 1 180 ? 10.301 7.346 -7.250 1.00 62.25 180 ASP A O 1
ATOM 1414 N N . LEU A 1 181 ? 8.799 8.994 -7.483 1.00 66.31 181 LEU A N 1
ATOM 1415 C CA . LEU A 1 181 ? 7.718 8.157 -7.995 1.00 66.31 181 LEU A CA 1
ATOM 1416 C C . LEU A 1 181 ? 8.072 7.633 -9.392 1.00 66.31 181 LEU A C 1
ATOM 1418 O O . LEU A 1 181 ? 8.227 8.410 -10.334 1.00 66.31 181 LEU A O 1
ATOM 1422 N N . ARG A 1 182 ? 8.126 6.305 -9.545 1.00 77.62 182 ARG A N 1
ATOM 1423 C CA . ARG A 1 182 ? 8.314 5.634 -10.843 1.00 77.62 182 ARG A CA 1
ATOM 1424 C C . ARG A 1 182 ? 7.084 4.793 -11.189 1.00 77.62 182 ARG A C 1
ATOM 1426 O O . ARG A 1 182 ? 7.013 3.636 -10.758 1.00 77.62 182 ARG A O 1
ATOM 1433 N N . PRO A 1 183 ? 6.123 5.363 -11.942 1.00 82.81 183 PRO A N 1
ATOM 1434 C CA . PRO A 1 183 ? 4.904 4.670 -12.334 1.00 82.81 183 PRO A CA 1
ATOM 1435 C C . PRO A 1 183 ? 5.170 3.450 -13.213 1.00 82.81 183 PRO A C 1
ATOM 1437 O O . PRO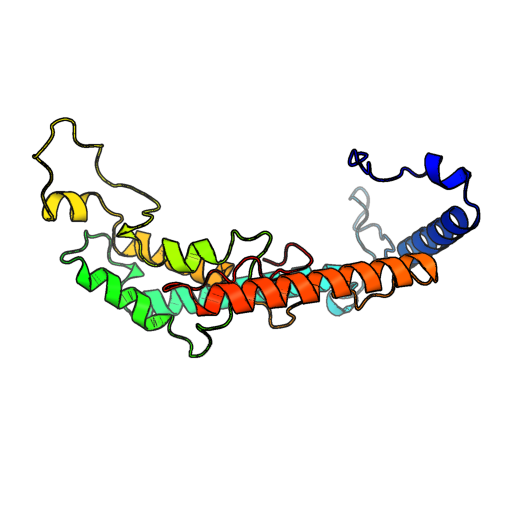 A 1 183 ? 6.221 3.336 -13.855 1.00 82.81 183 PRO A O 1
ATOM 1440 N N . LEU A 1 184 ? 4.185 2.563 -13.285 1.00 85.38 184 LEU A N 1
ATOM 1441 C CA . LEU A 1 184 ? 4.256 1.331 -14.048 1.00 85.38 184 LEU A CA 1
ATOM 1442 C C . LEU A 1 184 ? 4.542 1.631 -15.524 1.00 85.38 184 LEU A C 1
ATOM 1444 O O . LEU A 1 184 ? 3.851 2.421 -16.164 1.00 85.38 184 LEU A O 1
ATOM 1448 N N . GLY A 1 185 ? 5.574 0.991 -16.070 1.00 85.31 185 GLY A N 1
ATOM 1449 C CA . GLY A 1 185 ? 6.011 1.208 -17.450 1.00 85.31 185 GLY A CA 1
ATOM 1450 C C . GLY A 1 185 ? 7.009 2.356 -17.632 1.00 85.31 185 GLY A C 1
ATOM 1451 O O . GLY A 1 185 ? 7.478 2.562 -18.750 1.00 85.31 185 GLY A O 1
ATOM 1452 N N . CYS A 1 186 ? 7.375 3.090 -16.573 1.00 85.62 186 CYS A N 1
ATOM 1453 C CA . CYS A 1 186 ? 8.436 4.100 -16.623 1.00 85.62 186 CYS A CA 1
ATOM 1454 C C . CYS A 1 186 ? 9.823 3.454 -16.457 1.00 85.62 186 CYS A C 1
ATOM 1456 O O . CYS A 1 186 ? 10.248 3.161 -15.341 1.00 85.62 186 CYS A O 1
ATOM 1458 N N . TYR A 1 187 ? 10.534 3.228 -17.562 1.00 87.12 187 TYR A N 1
ATOM 1459 C CA . TYR A 1 187 ? 11.854 2.586 -17.567 1.00 87.12 187 TYR A CA 1
ATOM 1460 C C . TYR A 1 187 ? 12.943 3.583 -17.998 1.00 87.12 187 TYR A C 1
ATOM 1462 O O . TYR A 1 187 ? 13.305 3.609 -19.171 1.00 87.12 187 TYR A O 1
ATOM 1470 N N . PRO A 1 188 ? 13.445 4.446 -17.093 1.00 81.06 188 PRO A N 1
ATOM 1471 C CA . PRO A 1 188 ? 14.483 5.421 -17.439 1.00 81.06 188 PRO A CA 1
ATOM 1472 C C . PRO A 1 188 ? 15.871 4.790 -17.614 1.00 81.06 188 PRO A C 1
ATOM 1474 O O . PRO A 1 188 ? 16.742 5.396 -18.227 1.00 81.06 188 PRO A O 1
ATOM 1477 N N . GLU A 1 189 ? 16.090 3.585 -17.085 1.00 80.06 189 GLU A N 1
ATOM 1478 C CA . GLU A 1 189 ? 17.302 2.812 -17.347 1.00 80.06 189 GLU A CA 1
ATOM 1479 C C . GLU A 1 189 ? 17.118 2.000 -18.633 1.00 80.06 189 GLU A C 1
ATOM 1481 O O . GLU A 1 189 ? 16.313 1.065 -18.687 1.00 80.06 189 GLU A O 1
ATOM 1486 N N . GLU A 1 190 ? 17.852 2.370 -19.684 1.00 77.81 190 GLU A N 1
ATOM 1487 C CA . GLU A 1 190 ? 17.794 1.710 -20.992 1.00 77.81 190 GLU A CA 1
ATOM 1488 C C . GLU A 1 190 ? 18.579 0.389 -21.003 1.00 77.81 190 GLU A C 1
ATOM 1490 O O . GLU A 1 190 ? 19.612 0.263 -21.655 1.00 77.81 190 GLU A O 1
ATOM 1495 N N . HIS A 1 191 ? 18.065 -0.619 -20.295 1.00 79.31 191 HIS A N 1
ATOM 1496 C CA . HIS A 1 191 ? 18.609 -1.985 -20.342 1.00 79.31 191 HIS A CA 1
ATOM 1497 C C . HIS A 1 191 ? 18.373 -2.658 -21.699 1.00 79.31 191 HIS A C 1
ATOM 1499 O O . HIS A 1 191 ? 19.184 -3.457 -22.148 1.00 79.31 191 HIS A O 1
ATOM 1505 N N . PHE A 1 192 ? 17.263 -2.323 -22.363 1.00 81.81 192 PHE A N 1
ATOM 1506 C CA . PHE A 1 192 ? 16.946 -2.804 -23.705 1.00 81.81 192 PHE A CA 1
ATOM 1507 C C . PHE A 1 192 ? 17.278 -1.733 -24.739 1.00 81.81 192 PHE A C 1
ATOM 1509 O O . PHE A 1 192 ? 16.652 -0.669 -24.779 1.00 81.81 192 PHE A O 1
ATOM 1516 N N . THR A 1 193 ? 18.236 -2.028 -25.612 1.00 80.88 193 THR A N 1
ATOM 1517 C CA . THR A 1 193 ? 18.673 -1.105 -26.671 1.00 80.88 193 THR A CA 1
ATOM 1518 C C . THR A 1 193 ? 18.095 -1.476 -28.035 1.00 80.88 193 THR A C 1
ATOM 1520 O O . THR A 1 193 ? 18.026 -0.634 -28.934 1.00 80.88 193 THR A O 1
ATOM 1523 N N . GLU A 1 194 ? 17.613 -2.709 -28.179 1.00 86.00 194 GLU A N 1
ATOM 1524 C CA . GLU A 1 194 ? 17.132 -3.278 -29.426 1.00 86.00 194 GLU A CA 1
ATOM 1525 C C . GLU A 1 194 ? 15.760 -2.715 -29.833 1.00 86.00 194 GLU A C 1
ATOM 1527 O O . GLU A 1 194 ? 14.900 -2.396 -29.006 1.00 86.00 194 GLU A O 1
ATOM 1532 N N . ALA A 1 195 ? 15.527 -2.628 -31.145 1.00 85.19 195 ALA A N 1
ATOM 1533 C CA . ALA A 1 195 ? 14.320 -2.011 -31.696 1.00 85.19 195 ALA A CA 1
ATOM 1534 C C . ALA A 1 195 ? 13.023 -2.740 -31.294 1.00 85.19 195 ALA A C 1
ATOM 1536 O O . ALA A 1 195 ? 12.006 -2.096 -31.038 1.00 85.19 195 ALA A O 1
ATOM 1537 N N . GLU A 1 196 ? 13.048 -4.073 -31.220 1.00 85.56 196 GLU A N 1
ATOM 1538 C CA . GLU A 1 196 ? 11.848 -4.871 -30.950 1.00 85.56 196 GLU A CA 1
ATOM 1539 C C . GLU A 1 196 ? 11.371 -4.774 -29.483 1.00 85.56 196 GLU A C 1
ATOM 1541 O O . GLU A 1 196 ? 10.202 -4.447 -29.270 1.00 85.56 196 GLU A O 1
ATOM 1546 N N . PRO A 1 197 ? 12.230 -4.936 -28.455 1.00 88.44 197 PRO A N 1
ATOM 1547 C CA . PRO A 1 197 ? 11.886 -4.598 -27.073 1.00 88.44 197 PRO A CA 1
ATOM 1548 C C . PRO A 1 197 ? 11.375 -3.164 -26.906 1.00 88.44 197 PRO A C 1
ATOM 1550 O O . PRO A 1 197 ? 10.343 -2.965 -26.267 1.00 88.44 197 PRO A O 1
ATOM 1553 N N . LYS A 1 198 ? 12.024 -2.166 -27.531 1.00 89.38 198 LYS A N 1
ATOM 1554 C CA . LYS A 1 198 ? 11.567 -0.763 -27.479 1.00 89.38 198 LYS A CA 1
ATOM 1555 C C . LYS A 1 198 ? 10.154 -0.602 -28.055 1.00 89.38 198 LYS A C 1
ATOM 1557 O O . LYS A 1 198 ? 9.323 0.088 -27.464 1.00 89.38 198 LYS A O 1
ATOM 1562 N N . ARG A 1 199 ? 9.841 -1.293 -29.158 1.00 93.75 199 ARG A N 1
ATOM 1563 C CA . ARG A 1 199 ? 8.493 -1.325 -29.751 1.00 93.75 199 ARG A CA 1
ATOM 1564 C C . ARG A 1 199 ? 7.459 -1.948 -28.807 1.00 93.75 199 ARG A C 1
ATOM 1566 O O . ARG A 1 199 ? 6.361 -1.409 -28.672 1.00 93.75 199 ARG A O 1
ATOM 1573 N N . LEU A 1 200 ? 7.796 -3.059 -28.149 1.00 93.19 200 LEU A N 1
ATOM 1574 C CA . LEU A 1 200 ? 6.911 -3.733 -27.190 1.00 93.19 200 LEU A CA 1
ATOM 1575 C C . LEU A 1 200 ? 6.673 -2.887 -25.932 1.00 93.19 200 LEU A C 1
ATOM 1577 O O . LEU A 1 200 ? 5.534 -2.788 -25.480 1.00 93.19 200 LEU A O 1
ATOM 1581 N N . ILE A 1 201 ? 7.713 -2.231 -25.410 1.00 92.50 201 ILE A N 1
ATOM 1582 C CA . ILE A 1 201 ? 7.611 -1.294 -24.282 1.00 92.50 201 ILE A CA 1
ATOM 1583 C C . ILE A 1 201 ? 6.675 -0.136 -24.639 1.00 92.50 201 ILE A C 1
ATOM 1585 O O . ILE A 1 201 ? 5.763 0.164 -23.872 1.00 92.50 201 ILE A O 1
ATOM 1589 N N . ALA A 1 202 ? 6.834 0.465 -25.822 1.00 93.31 202 ALA A N 1
ATOM 1590 C CA . ALA A 1 202 ? 5.959 1.544 -26.276 1.00 93.31 202 ALA A CA 1
ATOM 1591 C C . ALA A 1 202 ? 4.494 1.088 -26.407 1.00 93.31 202 ALA A C 1
ATOM 1593 O O . ALA A 1 202 ? 3.579 1.796 -25.986 1.00 93.31 202 ALA A O 1
ATOM 1594 N N . ALA A 1 203 ? 4.255 -0.116 -26.941 1.00 95.19 203 ALA A N 1
ATOM 1595 C CA . ALA A 1 203 ? 2.911 -0.688 -27.025 1.00 95.19 203 ALA A CA 1
ATOM 1596 C C . ALA A 1 203 ? 2.301 -0.946 -25.634 1.00 95.19 203 ALA A C 1
ATOM 1598 O O . ALA A 1 203 ? 1.124 -0.659 -25.407 1.00 95.19 203 ALA A O 1
ATOM 1599 N N . PHE A 1 204 ? 3.103 -1.441 -24.689 1.00 94.88 204 PHE A N 1
ATOM 1600 C CA . PHE A 1 204 ? 2.688 -1.638 -23.303 1.00 94.88 204 PHE A CA 1
ATOM 1601 C C . PHE A 1 204 ? 2.324 -0.309 -22.626 1.00 94.88 204 PHE A C 1
ATOM 1603 O O . PHE A 1 204 ? 1.231 -0.184 -22.077 1.00 94.88 204 PHE A O 1
ATOM 1610 N N . GLN A 1 205 ? 3.177 0.713 -22.744 1.00 95.12 205 GLN A N 1
ATOM 1611 C CA . GLN A 1 205 ? 2.925 2.061 -22.220 1.00 95.12 205 GLN A CA 1
ATOM 1612 C C . GLN A 1 205 ? 1.658 2.688 -22.819 1.00 95.12 205 GLN A C 1
ATOM 1614 O O . GLN A 1 205 ? 0.854 3.271 -22.091 1.00 95.12 205 GLN A O 1
ATOM 1619 N N . ALA A 1 206 ? 1.433 2.526 -24.127 1.00 95.31 206 ALA A N 1
ATOM 1620 C CA . ALA A 1 206 ? 0.212 2.992 -24.781 1.00 95.31 206 ALA A CA 1
ATOM 1621 C C . ALA A 1 206 ? -1.035 2.322 -24.185 1.00 95.31 206 ALA A C 1
ATOM 1623 O O . ALA A 1 206 ? -2.010 3.004 -23.865 1.00 95.31 206 ALA A O 1
ATOM 1624 N N . ARG A 1 207 ? -0.983 1.004 -23.953 1.00 96.88 207 ARG A N 1
ATOM 1625 C CA . ARG A 1 207 ? -2.093 0.274 -23.335 1.00 96.88 207 ARG A CA 1
ATOM 1626 C C . ARG A 1 207 ? -2.344 0.707 -21.888 1.00 96.88 207 ARG A C 1
ATOM 1628 O O . ARG A 1 207 ? -3.498 0.836 -21.487 1.00 96.88 207 ARG A O 1
ATOM 1635 N N . LEU A 1 208 ? -1.291 0.967 -21.112 1.00 95.50 208 LEU A N 1
ATOM 1636 C CA . LEU A 1 208 ? -1.422 1.512 -19.756 1.00 95.50 208 LEU A CA 1
ATOM 1637 C C . LEU A 1 208 ? -2.091 2.893 -19.763 1.00 95.50 208 LEU A C 1
ATOM 1639 O O . LEU A 1 208 ? -2.966 3.152 -18.938 1.00 95.50 208 LEU A O 1
ATOM 1643 N N . ALA A 1 209 ? -1.748 3.756 -20.722 1.00 94.88 209 ALA A N 1
ATOM 1644 C CA . ALA A 1 209 ? -2.372 5.071 -20.860 1.00 94.88 209 ALA A CA 1
ATOM 1645 C C . ALA A 1 209 ? -3.872 4.984 -21.203 1.00 94.88 209 ALA A C 1
ATOM 1647 O O . ALA A 1 209 ? -4.662 5.803 -20.730 1.00 94.88 209 ALA A O 1
ATOM 1648 N N . GLU A 1 210 ? -4.289 3.996 -22.000 1.00 97.06 210 GLU A N 1
ATOM 1649 C CA . GLU A 1 210 ? -5.710 3.722 -22.256 1.00 97.06 210 GLU A CA 1
ATOM 1650 C C . GLU A 1 210 ? -6.439 3.275 -20.984 1.00 97.06 210 GLU A C 1
ATOM 1652 O O . GLU A 1 210 ? -7.467 3.853 -20.632 1.00 97.06 210 GLU A O 1
ATOM 1657 N N . ILE A 1 211 ? -5.874 2.306 -20.255 1.00 95.19 211 ILE A N 1
ATOM 1658 C CA . ILE A 1 211 ? -6.445 1.800 -18.998 1.00 95.19 211 ILE A CA 1
ATOM 1659 C C . ILE A 1 211 ? -6.580 2.929 -17.969 1.00 95.19 211 ILE A C 1
ATOM 1661 O O . ILE A 1 211 ? -7.624 3.062 -17.332 1.00 95.19 211 ILE A O 1
ATOM 1665 N N . SER A 1 212 ? -5.557 3.777 -17.834 1.00 94.25 212 SER A N 1
ATOM 1666 C CA . SER A 1 212 ? -5.588 4.948 -16.950 1.00 94.25 212 SER A CA 1
ATOM 1667 C C . SER A 1 212 ? -6.762 5.876 -17.293 1.00 94.25 212 SER A C 1
ATOM 1669 O O . SER A 1 212 ? -7.572 6.210 -16.425 1.00 94.25 212 SER A O 1
ATOM 1671 N N . LYS A 1 213 ? -6.960 6.199 -18.580 1.00 96.12 213 LYS A N 1
ATOM 1672 C CA . LYS A 1 213 ? -8.105 7.011 -19.035 1.00 96.12 213 LYS A CA 1
ATOM 167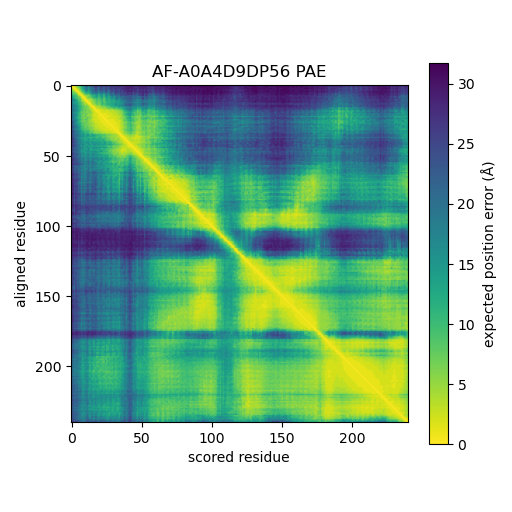3 C C . LYS A 1 213 ? -9.452 6.365 -18.705 1.00 96.12 213 LYS A C 1
ATOM 1675 O O . LYS A 1 213 ? -10.359 7.057 -18.239 1.00 96.12 213 LYS A O 1
ATOM 1680 N N . GLU A 1 214 ? -9.595 5.060 -18.930 1.00 96.69 214 GLU A N 1
ATOM 1681 C CA . GLU A 1 214 ? -10.819 4.315 -18.605 1.00 96.69 214 GLU A CA 1
ATOM 1682 C C . GLU A 1 214 ? -11.121 4.357 -17.098 1.00 96.69 214 GLU A C 1
ATOM 1684 O O . GLU A 1 214 ? -12.252 4.644 -16.693 1.00 96.69 214 GLU A O 1
ATOM 1689 N N . ILE A 1 215 ? -10.105 4.141 -16.254 1.00 93.44 215 ILE A N 1
ATOM 1690 C CA . ILE A 1 215 ? -10.225 4.199 -14.791 1.00 93.44 215 ILE A CA 1
ATOM 1691 C C . ILE A 1 215 ? -10.628 5.602 -14.337 1.00 93.44 215 ILE A C 1
ATOM 1693 O O . ILE A 1 215 ? -11.578 5.740 -13.561 1.00 93.44 215 ILE A O 1
ATOM 1697 N N . GLN A 1 216 ? -9.966 6.640 -14.846 1.00 93.06 216 GLN A N 1
ATOM 1698 C CA . GLN A 1 216 ? -10.277 8.031 -14.521 1.00 93.06 216 GLN A CA 1
ATOM 1699 C C . GLN A 1 216 ? -11.702 8.401 -14.928 1.00 93.06 216 GLN A C 1
ATOM 1701 O O . GLN A 1 216 ? -12.413 9.053 -14.162 1.00 93.06 216 GLN A O 1
ATOM 1706 N N . GLN A 1 217 ? -12.158 7.953 -16.099 1.00 95.50 217 GLN A N 1
ATOM 1707 C CA . GLN A 1 217 ? -13.524 8.197 -16.548 1.00 95.50 217 GLN A CA 1
ATOM 1708 C C . GLN A 1 217 ? -14.550 7.476 -15.666 1.00 95.50 217 GLN A C 1
ATOM 1710 O O . GLN A 1 217 ? -15.516 8.099 -15.225 1.00 95.50 217 GLN A O 1
ATOM 1715 N N . ARG A 1 218 ? -14.319 6.199 -15.343 1.00 95.00 218 ARG A N 1
ATOM 1716 C CA . ARG A 1 218 ? -15.166 5.413 -14.431 1.00 95.00 218 ARG A CA 1
ATOM 1717 C C . ARG A 1 218 ? -15.228 6.029 -13.030 1.00 95.00 218 ARG A C 1
ATOM 1719 O O . ARG A 1 218 ? -16.289 6.054 -12.411 1.00 95.00 218 ARG A O 1
ATOM 1726 N N . ASN A 1 219 ? -14.122 6.587 -12.543 1.00 92.25 219 ASN A N 1
ATOM 1727 C CA . ASN A 1 219 ? -14.059 7.242 -11.237 1.00 92.25 219 ASN A CA 1
ATOM 1728 C C . ASN A 1 219 ? -14.877 8.539 -11.158 1.00 92.25 219 ASN A C 1
ATOM 1730 O O . ASN A 1 219 ? -15.284 8.910 -10.060 1.00 92.25 219 ASN A O 1
ATOM 1734 N N . LYS A 1 220 ? -15.182 9.208 -12.279 1.00 93.31 220 LYS A N 1
ATOM 1735 C CA . LYS A 1 220 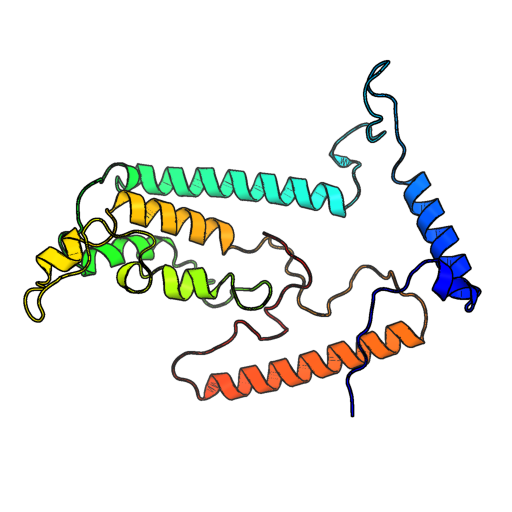? -16.047 10.405 -12.274 1.00 93.31 220 LYS A CA 1
ATOM 1736 C C . LYS A 1 220 ? -17.487 10.097 -11.858 1.00 93.31 220 LYS A C 1
ATOM 1738 O O . LYS A 1 220 ? -18.140 10.966 -11.293 1.00 93.31 220 LYS A O 1
ATOM 1743 N N . SER A 1 221 ? -17.977 8.888 -12.135 1.00 92.62 221 SER A N 1
ATOM 1744 C CA . SER A 1 221 ? -19.341 8.465 -11.784 1.00 92.62 221 SER A CA 1
ATOM 1745 C C . SER A 1 221 ? -19.464 7.817 -10.404 1.00 92.62 221 SER A C 1
ATOM 1747 O O . SER A 1 221 ? -20.578 7.556 -9.958 1.00 92.62 221 SER A O 1
ATOM 1749 N N . LEU A 1 222 ? -18.347 7.516 -9.733 1.00 90.25 222 LEU A N 1
ATOM 1750 C CA . LEU A 1 222 ? -18.371 6.825 -8.447 1.00 90.25 222 LEU 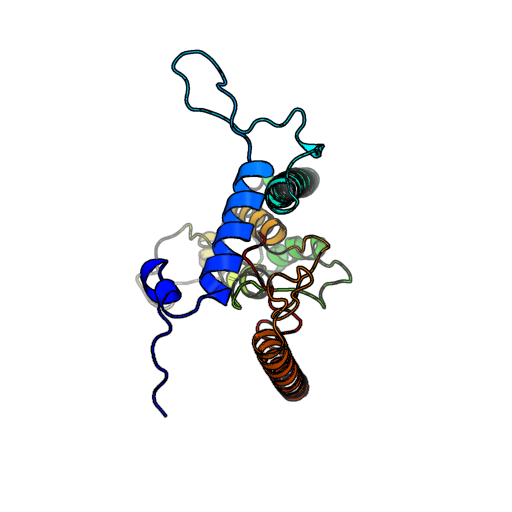A CA 1
ATOM 1751 C C . LEU A 1 222 ? -18.419 7.817 -7.275 1.00 90.25 222 LEU A C 1
ATOM 1753 O O . LEU A 1 222 ? -17.692 8.811 -7.291 1.00 90.25 222 LEU A O 1
ATOM 1757 N N . PRO A 1 223 ? -19.204 7.527 -6.219 1.00 88.56 223 PRO A N 1
ATOM 1758 C CA . PRO A 1 223 ? -19.230 8.353 -5.010 1.00 88.56 223 PRO A CA 1
ATOM 1759 C C . PRO A 1 223 ? -17.893 8.317 -4.254 1.00 88.56 223 PRO A C 1
ATOM 1761 O O . PRO A 1 223 ? -17.511 9.303 -3.629 1.00 88.56 223 PRO A O 1
ATOM 1764 N N . ILE A 1 224 ? -17.166 7.198 -4.339 1.00 83.19 224 ILE A N 1
ATOM 1765 C CA . ILE A 1 224 ? -15.805 7.031 -3.822 1.00 83.19 224 ILE A CA 1
ATOM 1766 C C . ILE A 1 224 ? -14.938 6.541 -4.982 1.00 83.19 224 ILE A C 1
ATOM 1768 O O . ILE A 1 224 ? -15.226 5.508 -5.589 1.00 83.19 224 ILE A O 1
ATOM 1772 N N . ARG A 1 225 ? -13.897 7.304 -5.321 1.00 87.50 225 ARG A N 1
ATOM 1773 C CA . ARG A 1 225 ? -13.019 7.027 -6.467 1.00 87.50 225 ARG A CA 1
ATOM 1774 C C . ARG A 1 225 ? -12.066 5.883 -6.138 1.00 87.50 225 ARG A C 1
ATOM 1776 O O . ARG A 1 225 ? -11.361 5.946 -5.136 1.00 87.50 225 ARG A O 1
ATOM 1783 N N . TYR A 1 226 ? -11.975 4.892 -7.017 1.00 84.00 226 TYR A N 1
ATOM 1784 C CA . TYR A 1 226 ? -11.009 3.802 -6.893 1.00 84.00 226 TYR A CA 1
ATOM 1785 C C . TYR A 1 226 ? -9.828 4.057 -7.834 1.00 84.00 226 TYR A C 1
ATOM 1787 O O . TYR A 1 226 ? -9.897 3.766 -9.029 1.00 84.00 226 TYR A O 1
ATOM 1795 N N . HIS A 1 227 ? -8.764 4.653 -7.303 1.00 81.75 227 HIS A N 1
ATOM 1796 C CA . HIS A 1 227 ? -7.588 5.092 -8.064 1.00 81.75 227 HIS A CA 1
ATOM 1797 C C . HIS A 1 227 ? -6.360 4.192 -7.854 1.00 81.75 227 HIS A C 1
ATOM 1799 O O . HIS A 1 227 ? -5.415 4.276 -8.622 1.00 81.75 227 HIS A O 1
ATOM 1805 N N . TYR A 1 228 ? -6.401 3.265 -6.891 1.00 79.44 228 TYR A N 1
ATOM 1806 C CA . TYR A 1 228 ? -5.246 2.456 -6.473 1.00 79.44 228 TYR A CA 1
ATOM 1807 C C . TYR A 1 228 ? -4.629 1.561 -7.561 1.00 79.44 228 TYR A C 1
ATOM 1809 O O . TYR A 1 228 ? -3.487 1.140 -7.426 1.00 79.44 228 TYR A O 1
ATOM 1817 N N . LEU A 1 229 ? -5.385 1.234 -8.615 1.00 85.44 229 LEU A N 1
ATOM 1818 C CA . LEU A 1 229 ? -4.907 0.459 -9.769 1.00 85.44 229 LEU A CA 1
ATOM 1819 C C . LEU A 1 229 ? -4.779 1.308 -11.043 1.00 85.44 229 LE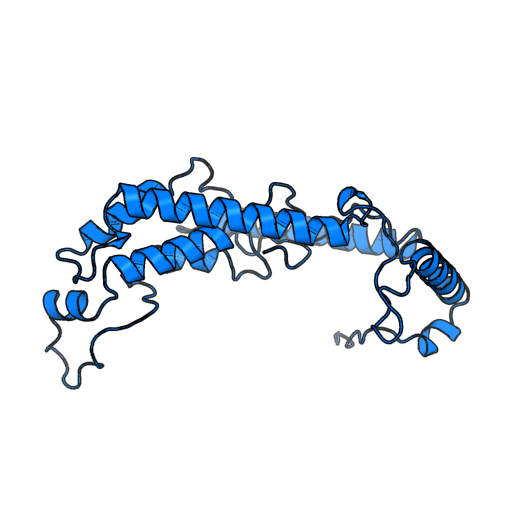U A C 1
ATOM 1821 O O . LEU A 1 229 ? -4.686 0.752 -12.135 1.00 85.44 229 LEU A O 1
ATOM 1825 N N . ASP A 1 230 ? -4.822 2.638 -10.934 1.00 87.62 230 ASP A N 1
ATOM 1826 C CA . ASP A 1 230 ? -4.468 3.513 -12.052 1.00 87.62 230 ASP A CA 1
ATOM 1827 C C . ASP A 1 230 ? -2.968 3.332 -12.349 1.00 87.62 230 ASP A C 1
ATOM 1829 O O . ASP A 1 230 ? -2.158 3.532 -11.445 1.00 87.62 230 ASP A O 1
ATOM 1833 N N . PRO A 1 231 ? -2.562 2.957 -13.579 1.00 88.06 231 PRO A N 1
ATOM 1834 C CA . PRO A 1 231 ? -1.150 2.808 -13.932 1.00 88.06 231 PRO A CA 1
ATOM 1835 C C . PRO A 1 231 ? -0.272 4.021 -13.602 1.00 88.06 231 PRO A C 1
ATOM 1837 O O . PRO A 1 231 ? 0.925 3.848 -13.388 1.00 88.06 231 PRO A O 1
ATOM 1840 N N . ALA A 1 232 ? -0.853 5.225 -13.534 1.00 84.38 232 ALA A N 1
ATOM 1841 C CA . ALA A 1 232 ? -0.150 6.437 -13.113 1.00 84.38 232 ALA A CA 1
ATOM 1842 C C . ALA A 1 232 ? 0.262 6.427 -11.625 1.00 84.38 232 ALA A C 1
ATOM 1844 O O . ALA A 1 232 ? 1.244 7.067 -11.262 1.00 84.38 232 ALA A O 1
ATOM 1845 N N . GLU A 1 233 ? -0.458 5.680 -10.788 1.00 77.62 233 GLU A N 1
ATOM 1846 C CA . GLU A 1 233 ? -0.289 5.611 -9.328 1.00 77.62 233 GLU A CA 1
ATOM 1847 C C . GLU A 1 233 ? 0.396 4.301 -8.875 1.00 77.62 233 GLU A C 1
ATOM 1849 O O . GLU A 1 233 ? 0.818 4.159 -7.722 1.00 77.62 233 GLU A O 1
ATOM 1854 N N . VAL A 1 234 ? 0.508 3.312 -9.773 1.00 79.12 234 VAL A N 1
ATOM 1855 C CA . VAL A 1 234 ? 1.133 2.009 -9.493 1.00 79.12 234 VAL A CA 1
ATOM 1856 C C . VAL A 1 234 ? 2.639 2.089 -9.715 1.00 79.12 234 VAL A C 1
ATOM 1858 O O . VAL A 1 234 ? 3.075 2.456 -10.799 1.00 79.12 234 VAL A O 1
ATOM 1861 N N . GLN A 1 235 ? 3.449 1.695 -8.730 1.00 75.12 235 GLN A N 1
ATOM 1862 C CA . GLN A 1 235 ? 4.913 1.689 -8.865 1.00 75.12 235 GLN A CA 1
ATOM 1863 C C . GLN A 1 235 ? 5.443 0.470 -9.636 1.00 75.12 235 GLN A C 1
ATOM 1865 O O . GLN A 1 235 ? 4.873 -0.620 -9.579 1.00 75.12 235 GLN A O 1
ATOM 1870 N N . ASN A 1 236 ? 6.588 0.643 -10.304 1.00 77.25 236 ASN A N 1
ATOM 1871 C CA . ASN A 1 236 ? 7.288 -0.445 -10.995 1.00 77.25 236 ASN A CA 1
ATOM 1872 C C . ASN A 1 236 ? 7.870 -1.527 -10.058 1.00 77.25 236 ASN A C 1
ATOM 1874 O O . ASN A 1 236 ? 7.950 -2.686 -10.463 1.00 77.25 236 ASN A O 1
ATOM 1878 N N . SER A 1 237 ? 8.329 -1.182 -8.847 1.00 69.81 237 SER A N 1
ATOM 1879 C CA . SER A 1 237 ? 9.124 -2.087 -7.992 1.00 69.81 237 SER A CA 1
ATOM 1880 C C . SER A 1 237 ? 8.987 -1.799 -6.496 1.00 69.81 237 SER A C 1
ATOM 1882 O O . SER A 1 237 ? 8.795 -0.648 -6.110 1.00 69.81 237 SER A O 1
ATOM 1884 N N . VAL A 1 238 ? 9.065 -2.852 -5.652 1.00 65.56 238 VAL A N 1
ATOM 1885 C CA . VAL A 1 238 ? 8.724 -2.772 -4.211 1.00 65.56 238 VAL A CA 1
ATOM 1886 C C . VAL A 1 238 ? 9.664 -1.804 -3.509 1.00 65.56 238 VAL A C 1
ATOM 1888 O O . VAL A 1 238 ? 10.856 -2.049 -3.325 1.00 65.56 238 VAL A O 1
ATOM 1891 N N . SER A 1 239 ? 9.085 -0.670 -3.137 1.00 60.34 239 SER A N 1
ATOM 1892 C CA . SER A 1 239 ? 9.795 0.577 -2.877 1.00 60.34 239 SER A CA 1
ATOM 1893 C C . SER A 1 239 ? 9.692 1.055 -1.421 1.00 60.34 239 SER A C 1
ATOM 1895 O O . SER A 1 239 ? 10.342 2.026 -1.041 1.00 60.34 239 SER A O 1
ATOM 1897 N N . ILE A 1 240 ? 8.935 0.327 -0.592 1.00 56.00 240 ILE A N 1
ATOM 1898 C CA . ILE A 1 240 ? 8.785 0.616 0.839 1.00 56.00 240 ILE A CA 1
ATOM 1899 C C . ILE A 1 240 ? 10.035 0.282 1.652 1.00 56.00 240 ILE A C 1
ATOM 1901 O O . ILE A 1 240 ? 10.845 -0.545 1.158 1.00 56.00 240 ILE A O 1
#

Secondary structure (DSSP, 8-state):
------PPPPTTTGGG-HHHHHHHHHHHHHHHHHS-EEESSTTSPEEE--SSGGGS-HHHHHHHHHHHHHHHHHHHHHHHHHHTTGGG--SPPS-HHHHHHHHGGG--TTTT---BSTTTHHHHHHHHSSGGGS-S--SSPPPSSTT---HHHHHHHSPPHHHHHHHHHHHHHHTSPPS---BTT---S----SHHHHHHHHHHHHHHHHHHHHHHHHHHT-SS---TT-TTTBBSS---

Organism: NCBI:txid55544

pLDDT: mean 73.81, std 16.37, range [26.58, 97.06]

Foldseek 3Di:
DDDDDPDPDDPVNCVVPPVVVVLVVVVVVVCCVLFDWDDPDVPDDTDGPDPDPVSHDPVSVLVVVLVVLLVVLLVVLVVVCVVVVLLVFQDFDPDLVVLVVLVVVPPDVVPVAWADAVLPLQCCCVQCSSCLSPAPAFPDDDDPDPPPDDPVVSRNGGGTSNSSSVSNSVSVSSGDDDPPAAFALRDPDCSDPDPVVVVVSVVVVVVLVVVLVVLVVVQVPDPHRRCHPNSSRHGHDDND

InterPro domains:
  IPR000907 Lipoxygenase [PTHR11771] (116-240)
  IPR013819 Lipoxygenase, C-terminal [PF00305] (114-222)
  IPR013819 Lipoxygenase, C-terminal [PS51393] (10-111)
  IPR013819 Lipoxygenase, C-terminal [PS51393] (117-240)
  IPR036226 Lipoxigenase, C-terminal domain superfamily [SSF48484] (14-113)
  IPR036226 Lipoxigenase, C-terminal domain superfamily [SSF48484] (114-240)

Nearest PDB structures (foldseek):
  4nre-assembly1_A  TM=7.314E-01  e=4.510E-11  Homo sapiens
  7ttk-assembly2_B  TM=9.359E-01  e=3.598E-08  Homo sapiens
  3v92-assembly1_B  TM=9.345E-01  e=4.258E-08  Homo sapiens
  3vf1-assembly1_A  TM=9.301E-01  e=3.398E-06  Gersemia fruticosa
  3v98-assembly1_A  TM=6.280E-01  e=1.238E-08  Homo sapiens

Solvent-accessible surface area (backbone atoms only — not comparable to full-atom values): 14526 Å² total; per-residue (Å²): 134,84,84,76,84,82,68,84,84,50,83,80,68,36,73,83,36,70,67,58,44,50,51,50,52,52,52,52,50,52,47,52,70,71,60,36,72,34,73,74,46,96,93,48,74,68,37,75,62,65,97,48,79,87,73,49,55,72,75,59,41,47,56,52,53,49,52,52,51,52,50,55,46,50,53,52,49,50,51,55,34,54,78,68,50,44,63,75,34,78,48,60,54,92,49,79,70,59,62,55,64,64,57,70,79,70,71,51,95,59,82,84,69,71,45,13,62,94,52,54,49,33,57,44,38,76,51,40,58,50,39,93,78,46,59,93,50,66,72,54,78,82,81,92,58,87,92,70,82,44,74,66,60,49,34,55,21,40,51,27,47,22,61,49,49,53,52,48,47,53,40,54,60,69,51,56,81,66,95,76,80,47,29,49,79,63,68,89,70,75,83,67,83,52,70,66,61,49,51,51,50,50,53,50,44,52,52,41,54,51,52,31,52,53,44,55,58,57,30,73,78,39,98,69,67,77,55,37,78,27,36,81,37,18,45,68,62,96,75,122

Sequence (240 aa):
MRCDQTSAKTAAEDAQHPLLLQHRQEEVKARQEAYRWKEYAPGWPRCLDVPSLDELDANDKYSQTKTTIFTLRSIKTELELKLKGFSLCTGSWEKLEDIRKIFWCNKNPTSGAALTHLGVSVPQYDFAAWMPNTPATLRAPPPTTKGTATLRSILDTLPAVNATCDLLSVLAIVSYEPGDLRPLGCYPEEHFTEAEPKRLIAAFQARLAEISKEIQQRNKSLPIRYHYLDPAEVQNSVSI